Protein AF-A0A438GVI0-F1 (afdb_monomer_lite)

Organism: Vitis vinifera (NCBI:txid29760)

pLDDT: mean 72.31, std 22.44, range [24.84, 96.5]

Foldseek 3Di:
DLLCCVQPVPDFSVRSVVVVCVVDDADQDSLLSLVVLLCLLDVAWDKDKDKDADLVFDWKKKAFQPQAPPDVNVVVLVRLVVVVPPDDDDDDDDDDDPDPPPLSVVVSVVSVVRNGDIGTFDQDPVVNMTMDMDTHGADKHWMWMQTNNRTHEDPVAAKDQQDPVRDITGMDGHDDPDCPDPSVVSSCQRNPPDGHDDDPVSSVSSVVVSVVVVVVVVD

Radius of gyration: 20.21 Å; chains: 1; bounding box: 61×40×50 Å

InterPro domains:
  IPR013783 Immunoglobulin-like fold [G3DSA:2.60.40.10] (96-177)
  IPR014756 Immunoglobulin E-set [SSF81296] (116-178)
  IPR029021 Protein-tyrosine phosphatase-like [G3DSA:3.90.190.10] (1-63)
  IPR032640 AMP-activated protein kinase, glycogen-binding domain [PF16561] (106-178)
  IPR052832 Starch-Associated Glucan Phosphatase [PTHR46642] (101-216)

Structure (mmCIF, N/CA/C/O backbone):
data_AF-A0A438GVI0-F1
#
_entry.id   AF-A0A438GVI0-F1
#
loop_
_atom_site.group_PDB
_atom_site.id
_atom_site.type_symbol
_atom_site.label_atom_id
_atom_site.label_alt_id
_atom_site.label_comp_id
_atom_site.label_asym_id
_atom_site.label_entity_id
_atom_site.label_seq_id
_atom_site.pdbx_PDB_ins_code
_atom_site.Cartn_x
_atom_site.Cartn_y
_atom_site.Cartn_z
_atom_site.occupancy
_atom_site.B_iso_or_equiv
_atom_site.auth_seq_id
_atom_site.auth_comp_id
_atom_site.auth_asym_id
_atom_site.auth_atom_id
_atom_site.pdbx_PDB_model_num
ATOM 1 N N . MET A 1 1 ? -16.690 8.846 7.779 1.00 70.38 1 MET A N 1
ATOM 2 C CA . MET A 1 1 ? -17.616 8.923 8.938 1.00 70.38 1 MET A CA 1
ATOM 3 C C . MET A 1 1 ? -17.403 7.789 9.947 1.00 70.38 1 MET A C 1
ATOM 5 O O . MET A 1 1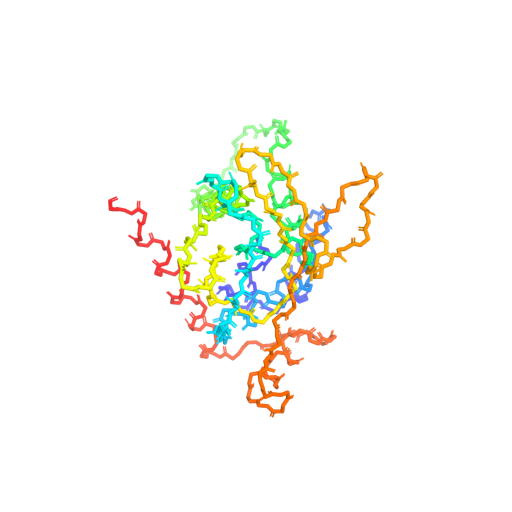 ? -17.106 8.106 11.087 1.00 70.38 1 MET A O 1
ATOM 9 N N . LEU A 1 2 ? -17.459 6.501 9.564 1.00 80.75 2 LEU A N 1
ATOM 10 C CA . LEU A 1 2 ? -17.269 5.373 10.504 1.00 80.75 2 LEU A CA 1
ATOM 11 C C . LEU A 1 2 ? -15.893 5.358 11.198 1.00 80.75 2 LEU A C 1
ATOM 13 O O . LEU A 1 2 ? -15.827 5.292 12.422 1.00 80.75 2 LEU A O 1
ATOM 17 N N . ALA A 1 3 ? -14.806 5.499 10.431 1.00 81.00 3 ALA A N 1
ATOM 18 C CA . ALA A 1 3 ? -13.450 5.551 10.982 1.00 81.00 3 ALA A CA 1
ATOM 19 C C . ALA A 1 3 ? -13.268 6.714 11.973 1.00 81.00 3 ALA A C 1
ATOM 21 O O . ALA A 1 3 ? -12.707 6.526 13.040 1.00 81.00 3 ALA A O 1
ATOM 22 N N . TYR A 1 4 ? -13.838 7.890 11.694 1.00 80.75 4 TYR A N 1
ATOM 23 C CA . TYR A 1 4 ? -13.801 9.035 12.612 1.00 80.75 4 TYR A CA 1
ATOM 24 C C . TYR A 1 4 ? -14.550 8.767 13.929 1.00 80.75 4 TYR A C 1
ATOM 26 O O . TYR A 1 4 ? -14.045 9.080 15.008 1.00 80.75 4 TYR A O 1
ATOM 34 N N . MET A 1 5 ? -15.732 8.143 13.863 1.00 84.44 5 MET A N 1
ATOM 35 C CA . MET A 1 5 ? -16.483 7.748 15.061 1.00 84.44 5 MET A CA 1
ATOM 36 C C . MET A 1 5 ? -15.670 6.775 15.922 1.00 84.44 5 MET A C 1
ATOM 38 O O . MET A 1 5 ? -15.587 6.932 17.144 1.00 84.44 5 MET A O 1
ATOM 42 N N . PHE A 1 6 ? -15.038 5.799 15.267 1.00 88.44 6 PHE A N 1
ATOM 43 C CA . PHE A 1 6 ? -14.218 4.793 15.922 1.00 88.44 6 PHE A CA 1
ATOM 44 C C . PHE A 1 6 ? -12.918 5.375 16.483 1.00 88.44 6 PHE A C 1
ATOM 46 O O . PHE A 1 6 ? -12.642 5.173 17.657 1.00 88.44 6 PHE A O 1
ATOM 53 N N . TRP A 1 7 ? -12.138 6.124 15.705 1.00 85.44 7 TRP A N 1
ATOM 54 C CA . TRP A 1 7 ? -10.817 6.634 16.089 1.00 85.44 7 TRP A CA 1
ATOM 55 C C . TRP A 1 7 ? -10.890 7.835 17.034 1.00 85.44 7 TRP A C 1
ATOM 57 O O . TRP A 1 7 ? -10.213 7.860 18.066 1.00 85.44 7 TRP A O 1
ATOM 67 N N . VAL A 1 8 ? -11.745 8.809 16.719 1.00 83.38 8 VAL A N 1
ATOM 68 C CA . VAL A 1 8 ? -11.741 10.130 17.363 1.00 83.38 8 VAL A CA 1
ATOM 69 C C . VAL A 1 8 ? -12.842 10.251 18.412 1.00 83.38 8 VAL A C 1
ATOM 71 O O . VAL A 1 8 ? -12.561 10.633 19.547 1.00 83.38 8 VAL A O 1
ATOM 74 N N . GLN A 1 9 ? -14.080 9.879 18.075 1.00 83.56 9 GLN A N 1
ATOM 75 C CA . GLN A 1 9 ? -15.235 10.092 18.961 1.00 83.56 9 GLN A CA 1
ATOM 76 C C . GLN A 1 9 ? -15.392 9.035 20.066 1.00 83.56 9 GLN A C 1
ATOM 78 O O . GLN A 1 9 ? -16.254 9.178 20.929 1.00 83.56 9 GLN A O 1
ATOM 83 N N . GLY A 1 10 ? -14.565 7.987 20.068 1.00 88.31 10 GLY A N 1
ATOM 84 C CA . GLY A 1 10 ? -14.529 7.010 21.159 1.00 88.31 10 GLY A CA 1
ATOM 85 C C . GLY A 1 10 ? -15.554 5.881 21.065 1.00 88.31 10 GLY A C 1
ATOM 86 O O . GLY A 1 10 ? -15.643 5.088 22.000 1.00 88.31 10 GLY A O 1
ATOM 87 N N . TYR A 1 11 ? -16.296 5.768 19.962 1.00 90.81 11 TYR A N 1
ATOM 88 C CA . TYR A 1 11 ? -17.212 4.645 19.758 1.00 90.81 11 TYR A CA 1
ATOM 89 C C . TYR A 1 11 ? -16.437 3.327 19.643 1.00 90.81 11 TYR A C 1
ATOM 91 O O . TYR A 1 11 ? -15.259 3.314 19.266 1.00 90.81 11 TYR A O 1
ATOM 99 N N . LYS A 1 12 ? -17.116 2.208 19.917 1.00 95.56 12 LYS A N 1
ATOM 100 C CA . LYS A 1 12 ? -16.691 0.901 19.401 1.00 95.56 12 LYS A CA 1
ATOM 101 C C . LYS A 1 12 ? -17.020 0.796 17.915 1.00 95.56 12 LYS A C 1
ATOM 103 O O . LYS A 1 12 ? -17.963 1.441 17.448 1.00 95.56 12 LYS A O 1
ATOM 108 N N . LEU A 1 13 ? -16.269 -0.017 17.174 1.00 92.25 13 LEU A N 1
ATOM 109 C CA . LEU A 1 13 ? -16.432 -0.100 15.725 1.00 92.25 13 LEU A CA 1
ATOM 110 C C . LEU A 1 13 ? -17.820 -0.645 15.355 1.00 92.25 13 LEU A C 1
ATOM 112 O O . LEU A 1 13 ? -18.515 -0.024 14.550 1.00 92.25 13 LEU A O 1
ATOM 116 N N . ASN A 1 14 ? -18.278 -1.721 16.002 1.00 94.44 14 ASN A N 1
ATOM 117 C CA . ASN A 1 14 ? -19.604 -2.293 15.736 1.00 94.44 14 ASN A CA 1
ATOM 118 C C . ASN A 1 14 ? -20.769 -1.385 16.167 1.00 94.44 14 ASN A C 1
ATOM 120 O O . ASN A 1 14 ? -21.807 -1.342 15.496 1.00 94.44 14 ASN A O 1
ATOM 124 N N . GLU A 1 15 ? -20.609 -0.626 17.255 1.00 94.75 15 GLU A N 1
ATOM 125 C CA . GLU A 1 15 ? -21.601 0.367 17.692 1.00 94.75 15 GLU A CA 1
ATOM 126 C C . GLU A 1 15 ? -21.716 1.504 16.664 1.00 94.75 15 GLU A C 1
ATOM 128 O O . GLU A 1 15 ? -22.819 1.860 16.240 1.00 94.75 15 GLU A O 1
ATOM 133 N N . ALA A 1 16 ? -20.579 2.026 16.194 1.00 89.06 16 ALA A N 1
ATOM 134 C CA 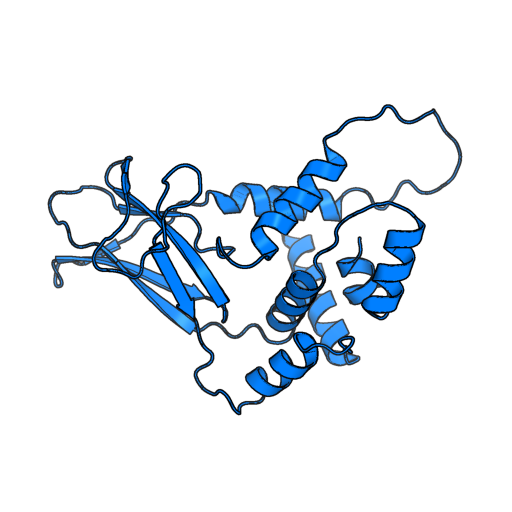. ALA A 1 16 ? -20.544 3.052 15.160 1.00 89.06 16 ALA A CA 1
ATOM 135 C C . ALA A 1 16 ? -21.089 2.543 13.815 1.00 89.06 16 ALA A C 1
ATOM 137 O O . ALA A 1 16 ? -21.813 3.267 13.130 1.00 89.06 16 ALA A O 1
ATOM 138 N N . HIS A 1 17 ? -20.794 1.291 13.458 1.00 88.69 17 HIS A N 1
ATOM 139 C CA . HIS A 1 17 ? -21.318 0.637 12.262 1.00 88.69 17 HIS A CA 1
ATOM 140 C C . HIS A 1 17 ? -22.845 0.529 12.309 1.00 88.69 17 HIS A C 1
ATOM 142 O O . HIS A 1 17 ? -23.528 0.966 11.383 1.00 88.69 17 HIS A O 1
ATOM 148 N N . SER A 1 18 ? -23.387 0.025 13.420 1.00 90.19 18 SER A N 1
ATOM 149 C CA . SER A 1 18 ? -24.833 -0.099 13.630 1.00 90.19 18 SER A CA 1
ATOM 150 C C . SER A 1 18 ? -25.527 1.262 13.547 1.00 90.19 18 SER A C 1
ATOM 152 O O . SER A 1 18 ? -26.561 1.405 12.889 1.00 90.19 18 SER A O 1
ATOM 154 N N . LEU A 1 19 ? -24.928 2.293 14.153 1.00 86.56 19 LEU A N 1
ATOM 155 C CA . LEU A 1 19 ? -25.439 3.657 14.080 1.00 86.56 19 LEU A CA 1
ATOM 156 C C . LEU A 1 19 ? -25.411 4.198 12.643 1.00 86.56 19 LEU A C 1
ATOM 158 O O . LEU A 1 19 ? -26.417 4.747 12.195 1.00 86.56 19 LEU A O 1
ATOM 162 N N . LEU A 1 20 ? -24.322 4.004 11.894 1.00 81.31 20 LEU A N 1
ATOM 163 C CA . LEU A 1 20 ? -24.234 4.410 10.488 1.00 81.31 20 LEU A CA 1
ATOM 164 C C . LEU A 1 20 ? -25.320 3.738 9.634 1.00 81.31 20 L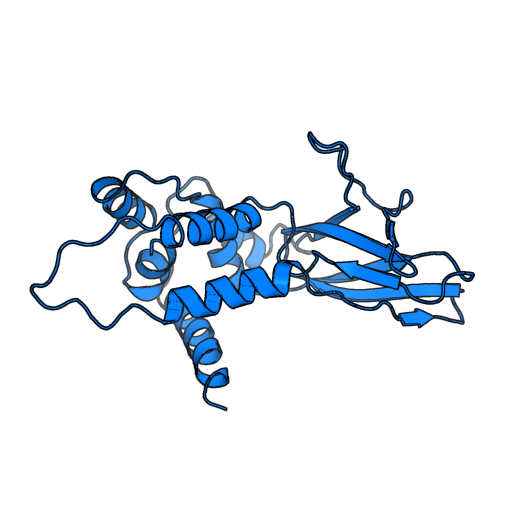EU A C 1
ATOM 166 O O . LEU A 1 20 ? -26.046 4.428 8.913 1.00 81.31 20 LEU A O 1
ATOM 170 N N . MET A 1 21 ? -25.474 2.418 9.765 1.00 82.62 21 MET A N 1
ATOM 171 C CA . MET A 1 21 ? -26.458 1.631 9.015 1.00 82.62 21 MET A CA 1
ATOM 172 C C . MET A 1 21 ? -27.906 1.995 9.365 1.00 82.62 21 MET A C 1
ATOM 174 O O . MET A 1 21 ? -28.786 1.902 8.513 1.00 82.62 21 MET A O 1
ATOM 178 N N . SER A 1 22 ? -28.159 2.494 10.582 1.00 86.44 22 SER A N 1
ATOM 179 C CA . SER A 1 22 ? -29.478 3.019 10.973 1.00 86.44 22 SER A CA 1
ATOM 180 C C . SER A 1 22 ? -29.851 4.337 10.280 1.00 86.44 22 SER A C 1
ATOM 182 O O . SER A 1 22 ? -31.024 4.708 10.250 1.00 86.44 22 SER A O 1
ATOM 184 N N . LYS A 1 23 ? -28.863 5.076 9.757 1.00 83.00 23 LYS A N 1
ATOM 185 C CA . LYS A 1 23 ? -29.059 6.396 9.137 1.00 83.00 23 LYS A CA 1
ATOM 186 C C . LYS A 1 23 ? -29.040 6.345 7.620 1.00 83.00 23 LYS A C 1
ATOM 188 O O . LYS A 1 23 ? -29.718 7.145 6.983 1.00 83.00 23 LYS A O 1
ATOM 193 N N . ARG A 1 24 ? -28.261 5.433 7.043 1.00 80.88 24 ARG A N 1
ATOM 194 C CA . ARG A 1 24 ? -28.142 5.268 5.595 1.00 80.88 24 ARG A CA 1
ATOM 195 C C . ARG A 1 24 ? -27.863 3.819 5.240 1.00 80.88 24 ARG A C 1
ATOM 197 O O . ARG A 1 24 ? -27.043 3.166 5.878 1.00 80.88 24 ARG A O 1
ATOM 204 N N . SER A 1 25 ? -28.491 3.356 4.165 1.00 76.12 25 SER A N 1
ATOM 205 C CA . SER A 1 25 ? -28.050 2.132 3.504 1.00 76.12 25 SER A CA 1
ATOM 206 C C . SER A 1 25 ? -26.672 2.393 2.893 1.00 76.12 25 SER A C 1
ATOM 208 O O . SER A 1 25 ? -26.491 3.349 2.137 1.00 76.12 25 SER A O 1
ATOM 210 N N . SER A 1 26 ? -25.675 1.612 3.300 1.00 73.62 26 SER A N 1
ATOM 211 C CA . SER A 1 26 ? -24.310 1.681 2.778 1.00 73.62 26 SER A CA 1
ATOM 212 C C . SER A 1 26 ? -23.588 0.352 2.995 1.00 73.62 26 SER A C 1
ATOM 214 O O . SER A 1 26 ? -24.115 -0.520 3.678 1.00 73.62 26 SER A O 1
ATOM 216 N N . PHE A 1 27 ? -22.391 0.202 2.429 1.00 69.06 27 PHE A N 1
ATOM 217 C CA . PHE A 1 27 ? -21.578 -1.013 2.542 1.00 69.06 27 PHE A CA 1
ATOM 218 C C . PHE A 1 27 ? -20.194 -0.697 3.132 1.00 69.06 27 PHE A C 1
ATOM 220 O O . PHE A 1 27 ? -19.187 -0.782 2.434 1.00 69.06 27 PHE A O 1
ATOM 227 N N . PRO A 1 28 ? -20.114 -0.257 4.400 1.00 73.06 28 PRO A N 1
ATOM 228 C CA . PRO A 1 28 ? -18.827 -0.000 5.040 1.00 73.06 28 PRO A CA 1
ATOM 229 C C . PRO A 1 28 ? -18.073 -1.325 5.234 1.00 73.06 28 PRO A C 1
ATOM 231 O O . PRO A 1 28 ? -18.544 -2.209 5.945 1.00 73.06 28 PRO A O 1
ATOM 234 N N . LYS A 1 29 ? -16.895 -1.484 4.630 1.00 71.44 29 LYS A N 1
ATOM 235 C CA . LYS A 1 29 ? -16.104 -2.723 4.758 1.00 71.44 29 LYS A CA 1
ATOM 236 C C . LYS A 1 29 ? -15.246 -2.730 6.042 1.00 71.44 29 LYS A C 1
ATOM 238 O O . LYS A 1 29 ? -14.188 -2.118 6.150 1.00 71.44 29 LYS A O 1
ATOM 243 N N . LEU A 1 30 ? -15.746 -3.317 7.117 1.00 78.88 30 LEU A N 1
ATOM 244 C CA . LEU A 1 30 ? -15.128 -3.165 8.444 1.00 78.88 30 LEU A CA 1
ATOM 245 C C . LEU A 1 30 ? -13.647 -3.580 8.483 1.00 78.88 30 LEU A C 1
ATOM 247 O O . LEU A 1 30 ? -12.856 -2.932 9.168 1.00 78.88 30 LEU A O 1
ATOM 251 N N . ASP A 1 31 ? -13.264 -4.562 7.673 1.00 75.56 31 ASP A N 1
ATOM 252 C CA . ASP A 1 31 ? -11.906 -5.105 7.631 1.00 75.56 31 ASP A CA 1
ATOM 253 C C . ASP A 1 31 ? -10.864 -4.094 7.148 1.00 75.56 31 ASP A C 1
ATOM 255 O O . ASP A 1 31 ? -9.770 -4.025 7.700 1.00 75.56 31 ASP A O 1
ATOM 259 N N . ALA A 1 32 ? -11.213 -3.199 6.222 1.00 70.38 32 ALA A N 1
ATOM 260 C CA . ALA A 1 32 ? -10.294 -2.138 5.815 1.00 70.38 32 ALA A CA 1
ATOM 261 C C . ALA A 1 32 ? -10.047 -1.120 6.939 1.00 70.38 32 ALA A C 1
ATOM 263 O O . ALA A 1 32 ? -8.928 -0.641 7.106 1.00 70.38 32 ALA A O 1
ATOM 264 N N . ILE A 1 33 ? -11.079 -0.793 7.729 1.00 78.12 33 ILE A N 1
ATOM 265 C CA . ILE A 1 33 ? -10.929 0.110 8.880 1.00 78.12 33 ILE A CA 1
ATOM 266 C C . ILE A 1 33 ? -10.068 -0.566 9.941 1.00 78.12 33 ILE A C 1
ATOM 268 O O . ILE A 1 33 ? -9.189 0.082 10.505 1.00 78.12 33 ILE A O 1
ATOM 272 N N . LYS A 1 34 ? -10.285 -1.860 10.196 1.00 81.56 34 LYS A N 1
ATOM 273 C CA . LYS A 1 34 ? -9.458 -2.659 11.105 1.00 81.56 34 LYS A CA 1
ATOM 274 C C . LYS A 1 34 ? -7.985 -2.661 10.678 1.00 81.56 34 LYS A C 1
ATOM 276 O O . LYS A 1 34 ? -7.129 -2.330 11.496 1.00 81.56 34 LYS A O 1
ATOM 281 N N . SER A 1 35 ? -7.700 -2.941 9.406 1.00 78.00 35 SER A N 1
ATOM 282 C CA . SER A 1 35 ? -6.336 -2.947 8.857 1.00 78.00 35 SER A CA 1
ATOM 283 C C . SER A 1 35 ? -5.677 -1.573 8.941 1.00 78.00 35 SER A C 1
ATOM 285 O O . SER A 1 35 ? -4.617 -1.447 9.544 1.00 78.00 35 SER A O 1
ATOM 287 N N . ALA A 1 36 ? -6.359 -0.518 8.480 1.00 78.88 36 ALA A N 1
ATOM 288 C CA . ALA A 1 36 ? -5.846 0.849 8.586 1.00 78.88 36 ALA A CA 1
ATOM 289 C C . ALA A 1 36 ? -5.593 1.259 10.048 1.00 78.88 36 ALA A C 1
ATOM 291 O O . ALA A 1 36 ? -4.634 1.963 10.351 1.00 78.88 36 ALA A O 1
ATOM 292 N N . THR A 1 37 ? -6.428 0.792 10.982 1.00 81.94 37 THR A N 1
ATOM 293 C CA . THR A 1 37 ? -6.212 1.022 12.415 1.00 81.94 37 THR A CA 1
ATOM 294 C C . THR A 1 37 ? -4.923 0.358 12.893 1.00 81.94 37 THR A C 1
ATOM 296 O O . THR A 1 37 ? -4.154 0.991 13.614 1.00 81.94 37 THR A O 1
ATOM 299 N N . ALA A 1 38 ? -4.673 -0.894 12.502 1.00 82.12 38 ALA A N 1
ATOM 300 C CA . ALA A 1 38 ? -3.446 -1.597 12.861 1.00 82.12 38 ALA A CA 1
ATOM 301 C C . ALA A 1 38 ? -2.202 -0.892 12.300 1.00 82.12 38 ALA A C 1
ATOM 303 O O . ALA A 1 38 ? -1.239 -0.702 13.040 1.00 82.12 38 ALA A O 1
ATOM 304 N N . ASP A 1 39 ? -2.269 -0.415 11.057 1.00 75.56 39 ASP A N 1
ATOM 305 C CA . ASP A 1 39 ? -1.170 0.301 10.402 1.00 75.56 39 ASP A CA 1
ATOM 306 C C . ASP A 1 39 ? -0.848 1.635 11.080 1.00 75.56 39 ASP A C 1
ATOM 308 O O . ASP A 1 39 ? 0.317 1.972 11.268 1.00 75.56 39 ASP A O 1
ATOM 312 N N . ILE A 1 40 ? -1.862 2.398 11.498 1.00 77.56 40 ILE A N 1
ATOM 313 C CA . ILE A 1 40 ? -1.649 3.671 12.206 1.00 77.56 40 ILE A CA 1
ATOM 314 C C . ILE A 1 40 ? -1.076 3.418 13.611 1.00 77.56 40 ILE A C 1
ATOM 316 O O . ILE A 1 40 ? -0.194 4.146 14.082 1.00 77.56 40 ILE A O 1
ATOM 320 N N . VAL A 1 41 ? -1.574 2.390 14.307 1.00 82.06 41 VAL A N 1
ATOM 321 C CA . VAL A 1 41 ? -1.147 2.077 15.678 1.00 82.06 41 VAL A CA 1
ATOM 322 C C . VAL A 1 41 ? 0.265 1.493 15.713 1.00 82.06 41 VAL A C 1
ATOM 324 O O . VAL A 1 41 ? 1.024 1.836 16.621 1.00 82.06 41 VAL A O 1
ATOM 327 N N . ASP A 1 42 ? 0.663 0.689 14.731 1.00 78.50 42 ASP A N 1
ATOM 328 C CA . ASP A 1 42 ? 2.011 0.123 14.622 1.00 78.50 42 ASP A CA 1
ATOM 329 C C . ASP A 1 42 ? 2.516 0.176 13.181 1.00 78.50 42 ASP A C 1
ATOM 331 O O . ASP A 1 42 ? 2.562 -0.824 12.466 1.00 78.50 42 ASP A O 1
ATOM 335 N N . LEU A 1 43 ? 2.898 1.386 12.760 1.00 70.50 43 LEU A N 1
ATOM 336 C CA . LEU A 1 43 ? 3.454 1.649 11.437 1.00 70.50 43 LEU A CA 1
ATOM 337 C C . LEU A 1 43 ? 4.874 1.081 11.321 1.00 70.50 43 LEU A C 1
ATOM 339 O O . LEU A 1 43 ? 5.865 1.814 11.344 1.00 70.50 43 LEU A O 1
ATOM 343 N N . LYS A 1 44 ? 4.975 -0.241 11.206 1.00 75.19 44 LYS A N 1
ATOM 344 C CA . LYS A 1 44 ? 6.204 -0.922 10.815 1.00 75.19 44 LYS A CA 1
ATOM 345 C C . LYS A 1 44 ? 6.236 -1.059 9.313 1.00 75.19 44 LYS A C 1
ATOM 347 O O . LYS A 1 44 ? 5.297 -1.571 8.711 1.00 75.19 44 LYS A O 1
ATOM 352 N N . LYS A 1 45 ? 7.341 -0.625 8.724 1.00 79.69 45 LYS A N 1
ATOM 353 C CA . LYS A 1 45 ? 7.603 -0.795 7.304 1.00 79.69 45 LYS A CA 1
ATOM 354 C C . LYS A 1 45 ? 8.747 -1.775 7.108 1.00 79.69 45 LYS A C 1
ATOM 356 O O . LYS A 1 45 ? 9.654 -1.845 7.933 1.00 79.69 45 LYS A O 1
ATOM 361 N N . GLN A 1 46 ? 8.681 -2.522 6.019 1.00 82.94 46 GLN A N 1
ATOM 362 C CA . GLN A 1 46 ? 9.721 -3.437 5.580 1.00 82.94 46 GLN A CA 1
ATOM 363 C C . GLN A 1 46 ? 10.272 -2.958 4.234 1.00 82.94 46 GLN A C 1
ATOM 365 O O . GLN A 1 46 ? 9.507 -2.437 3.411 1.00 82.94 46 GLN A O 1
ATOM 370 N N . PRO A 1 47 ? 11.581 -3.122 3.989 1.00 89.81 47 PRO A N 1
ATOM 371 C CA . PRO A 1 47 ? 12.167 -2.796 2.703 1.00 89.81 47 PRO A CA 1
ATOM 372 C C . PRO A 1 47 ? 11.672 -3.771 1.627 1.00 89.81 47 PRO A C 1
ATOM 374 O O . PRO A 1 47 ? 11.709 -4.989 1.792 1.00 89.81 47 PRO A O 1
ATOM 377 N N . VAL A 1 48 ? 11.242 -3.216 0.501 1.00 90.31 48 VAL A N 1
ATOM 378 C CA . VAL A 1 48 ? 10.844 -3.921 -0.715 1.00 90.31 48 VAL A CA 1
ATOM 379 C C . VAL A 1 48 ? 11.694 -3.401 -1.865 1.00 90.31 48 VAL A C 1
ATOM 381 O O . VAL A 1 48 ? 11.838 -2.191 -2.049 1.00 90.31 48 VAL A O 1
ATOM 384 N N . THR A 1 49 ? 12.239 -4.328 -2.650 1.00 93.50 49 THR A N 1
ATOM 385 C CA . THR A 1 49 ? 13.017 -4.024 -3.851 1.00 93.50 49 THR A CA 1
ATOM 386 C C . THR A 1 49 ? 12.290 -4.570 -5.071 1.00 93.50 49 THR A C 1
ATOM 388 O O . THR A 1 49 ? 12.140 -5.783 -5.203 1.00 93.50 49 THR A O 1
ATOM 391 N N . LEU A 1 50 ? 11.876 -3.680 -5.968 1.00 93.75 50 LEU A N 1
ATOM 392 C CA . LEU A 1 50 ? 11.242 -4.015 -7.245 1.00 93.75 50 LEU A CA 1
ATOM 393 C C . LEU A 1 50 ? 12.253 -3.826 -8.369 1.00 93.75 50 LEU A C 1
ATOM 395 O O . LEU A 1 50 ? 13.041 -2.871 -8.334 1.00 93.75 50 LEU A O 1
ATOM 399 N N . LYS A 1 51 ? 12.267 -4.741 -9.343 1.00 94.62 51 LYS A N 1
ATOM 400 C CA . LYS A 1 51 ? 13.309 -4.764 -10.373 1.00 94.62 51 LYS A CA 1
ATOM 401 C C . LYS A 1 51 ? 12.714 -4.863 -11.769 1.00 94.62 51 LYS A C 1
ATOM 403 O O . LYS A 1 51 ? 11.690 -5.500 -11.984 1.00 94.62 51 LYS A O 1
ATOM 408 N N . TRP A 1 52 ? 13.378 -4.247 -12.738 1.00 94.69 52 TRP A N 1
ATOM 409 C CA . TRP A 1 52 ? 13.070 -4.440 -14.151 1.00 94.69 52 TRP A CA 1
ATOM 410 C C . TRP A 1 52 ? 14.356 -4.676 -14.936 1.00 94.69 52 TRP A C 1
ATOM 412 O O . TRP A 1 52 ? 15.338 -3.948 -14.775 1.00 94.69 52 TRP A O 1
ATOM 422 N N . LYS A 1 53 ? 14.359 -5.721 -15.766 1.00 92.44 53 LYS A N 1
ATOM 423 C CA . LYS A 1 53 ? 15.521 -6.129 -16.555 1.00 92.44 53 LYS A CA 1
ATOM 424 C C . LYS A 1 53 ? 15.266 -5.881 -18.034 1.00 92.44 53 LYS A C 1
ATOM 426 O O . LYS A 1 53 ? 14.747 -6.744 -18.731 1.00 92.44 53 LYS A O 1
ATOM 431 N N . ASP A 1 54 ? 15.675 -4.708 -18.483 1.00 86.56 54 ASP A N 1
ATOM 432 C CA . ASP A 1 54 ? 15.788 -4.332 -19.887 1.00 86.56 54 ASP A CA 1
ATOM 433 C C . ASP A 1 54 ? 16.707 -3.110 -19.950 1.00 86.56 54 ASP A C 1
ATOM 435 O O . ASP A 1 54 ? 16.474 -2.124 -19.252 1.00 86.56 54 ASP A O 1
ATOM 439 N N . ASN A 1 55 ? 17.785 -3.196 -20.723 1.00 83.12 55 ASN A N 1
ATOM 440 C CA . ASN A 1 55 ? 18.745 -2.104 -20.886 1.00 83.12 55 ASN A CA 1
ATOM 441 C C . ASN A 1 55 ? 18.531 -1.319 -22.188 1.00 83.12 55 ASN A C 1
ATOM 443 O O . ASN A 1 55 ? 19.255 -0.360 -22.453 1.00 83.12 55 ASN A O 1
ATOM 447 N N . SER A 1 56 ? 17.543 -1.723 -22.993 1.00 90.31 56 SER A N 1
ATOM 448 C CA . SER A 1 56 ? 17.143 -1.016 -24.205 1.00 90.31 56 SER A CA 1
ATOM 449 C C . SER A 1 56 ? 16.123 0.090 -23.934 1.00 90.31 56 SER A C 1
ATOM 451 O O . SER A 1 56 ? 16.032 1.026 -24.729 1.00 90.31 56 SER A O 1
ATOM 453 N N . CYS A 1 57 ? 15.406 0.017 -22.808 1.00 92.38 57 CYS A N 1
ATOM 454 C CA . CYS A 1 57 ? 14.443 1.035 -22.413 1.00 92.38 57 CYS A CA 1
ATOM 455 C C . CYS A 1 57 ? 15.104 2.270 -21.786 1.00 92.38 57 CYS A C 1
ATOM 457 O O . CYS A 1 57 ? 16.202 2.220 -21.223 1.00 92.38 57 CYS A O 1
ATOM 459 N N . THR A 1 58 ? 14.422 3.407 -21.898 1.00 94.06 58 THR A N 1
ATOM 460 C CA . THR A 1 58 ? 14.924 4.710 -21.438 1.00 94.06 58 THR A CA 1
ATOM 461 C C . THR A 1 58 ? 14.321 5.140 -20.111 1.00 94.06 58 THR A C 1
ATOM 463 O O . THR A 1 58 ? 14.980 5.843 -19.340 1.00 94.06 58 THR A O 1
ATOM 466 N N . THR A 1 59 ? 13.090 4.714 -19.829 1.00 95.50 59 THR A N 1
ATOM 467 C CA . THR A 1 59 ? 12.406 4.968 -18.565 1.00 95.50 59 THR A CA 1
ATOM 468 C C . THR A 1 59 ? 11.693 3.722 -18.072 1.00 95.50 59 THR A C 1
ATOM 470 O O . THR A 1 59 ? 11.099 2.961 -18.838 1.00 95.50 59 THR A O 1
ATOM 473 N N . VAL A 1 60 ? 11.722 3.539 -16.755 1.00 96.06 60 VAL A N 1
ATOM 474 C CA . VAL A 1 60 ? 10.886 2.561 -16.069 1.00 96.06 60 VAL A CA 1
ATOM 475 C C . VAL A 1 60 ? 10.273 3.234 -14.855 1.00 96.06 60 VAL A C 1
ATOM 477 O O . VAL A 1 60 ? 10.984 3.794 -14.022 1.00 96.06 60 VAL A O 1
ATOM 480 N N . GLU A 1 61 ? 8.954 3.178 -14.753 1.00 94.75 61 GLU A N 1
ATOM 481 C CA . GLU A 1 61 ? 8.187 3.676 -13.616 1.00 94.75 61 GLU A CA 1
ATOM 482 C C . GLU A 1 61 ? 7.293 2.560 -13.069 1.00 94.75 61 GLU A C 1
ATOM 484 O O . GLU A 1 61 ? 6.969 1.601 -13.771 1.00 94.75 61 GLU A O 1
ATOM 489 N N . ILE A 1 62 ? 6.866 2.694 -11.817 1.00 91.12 62 ILE A N 1
ATOM 490 C CA . ILE A 1 62 ? 5.843 1.846 -11.202 1.00 91.12 62 ILE A CA 1
ATOM 491 C C . ILE A 1 62 ? 4.705 2.726 -10.701 1.00 91.12 62 ILE A C 1
ATOM 493 O O . ILE A 1 62 ? 4.944 3.811 -10.175 1.00 91.12 62 ILE A O 1
ATOM 497 N N . SER A 1 63 ? 3.473 2.236 -10.823 1.00 87.12 63 SER A N 1
ATOM 498 C CA . SER A 1 63 ? 2.303 2.838 -10.185 1.00 87.12 63 SER A CA 1
ATOM 499 C C . SER A 1 63 ? 1.525 1.808 -9.367 1.00 87.12 63 SER A C 1
ATOM 501 O O . SER A 1 63 ? 1.541 0.614 -9.681 1.00 87.12 63 SER A O 1
ATOM 503 N N . GLY A 1 64 ? 0.855 2.276 -8.310 1.00 78.38 64 GLY A N 1
ATOM 504 C CA . GLY A 1 64 ? -0.039 1.472 -7.472 1.00 78.38 64 GLY A CA 1
ATOM 505 C C . GLY A 1 64 ? 0.518 0.971 -6.138 1.00 78.38 64 GLY A C 1
ATOM 506 O O . GLY A 1 64 ? -0.218 0.387 -5.341 1.00 78.38 64 GLY A O 1
ATOM 507 N N . LEU A 1 65 ? 1.790 1.236 -5.850 1.00 75.50 65 LEU A N 1
ATOM 508 C CA . LEU A 1 65 ? 2.444 0.713 -4.651 1.00 75.50 65 LEU A CA 1
ATOM 509 C C . LEU A 1 65 ? 2.005 1.419 -3.353 1.00 75.50 65 LEU A C 1
ATOM 511 O O . LEU A 1 65 ? 2.087 0.823 -2.285 1.00 75.50 65 LEU A O 1
ATOM 515 N N . ASP A 1 66 ? 1.500 2.652 -3.430 1.00 60.53 66 ASP A N 1
ATOM 516 C CA . ASP A 1 66 ? 1.300 3.504 -2.248 1.00 60.53 66 ASP A CA 1
ATOM 517 C C . ASP A 1 66 ? 0.053 3.158 -1.417 1.00 60.53 66 ASP A C 1
ATOM 519 O O . ASP A 1 66 ? -0.038 3.554 -0.256 1.00 60.53 66 ASP A O 1
ATOM 523 N N . ILE A 1 67 ? -0.904 2.398 -1.972 1.00 52.50 67 ILE A N 1
ATOM 524 C CA . ILE A 1 67 ? -2.152 2.017 -1.268 1.00 52.50 67 ILE A CA 1
ATOM 525 C C . ILE A 1 67 ? -2.495 0.523 -1.408 1.00 52.50 67 ILE A C 1
ATOM 527 O O . ILE A 1 67 ? -3.393 0.020 -0.743 1.00 52.50 67 ILE A O 1
ATOM 531 N N . GLY A 1 68 ? -1.732 -0.233 -2.195 1.00 44.75 68 GLY A N 1
ATOM 532 C CA . GLY A 1 68 ? -1.969 -1.654 -2.394 1.00 44.75 68 GLY A CA 1
ATOM 533 C C . GLY A 1 68 ? -3.292 -1.914 -3.106 1.00 44.75 68 GLY A C 1
ATOM 534 O O . GLY A 1 68 ? -4.360 -1.994 -2.509 1.00 44.75 68 GLY A O 1
ATOM 535 N N . TRP A 1 69 ? -3.205 -2.123 -4.415 1.00 39.88 69 TRP A N 1
ATOM 536 C CA . TRP A 1 69 ? -4.345 -2.413 -5.294 1.00 39.88 69 TRP A CA 1
ATOM 537 C C . TRP A 1 69 ? -5.209 -3.625 -4.889 1.00 39.88 69 TRP A C 1
ATOM 539 O O . TRP A 1 69 ? -6.264 -3.834 -5.479 1.00 39.88 69 TRP A O 1
ATOM 549 N N . ALA A 1 70 ? -4.803 -4.422 -3.892 1.00 36.03 70 ALA A N 1
ATOM 550 C CA . ALA A 1 70 ? -5.575 -5.574 -3.435 1.00 36.03 70 ALA A CA 1
ATOM 551 C C . ALA A 1 70 ? -5.559 -5.805 -1.929 1.00 36.03 70 ALA A C 1
ATOM 553 O O . ALA A 1 70 ? -5.512 -6.945 -1.466 1.00 36.03 70 ALA A O 1
ATOM 554 N N . SER A 1 71 ? -5.736 -4.739 -1.161 1.00 39.19 71 SER A N 1
ATOM 555 C CA . SER A 1 71 ? -6.646 -4.895 -0.031 1.00 39.19 71 SER A CA 1
ATOM 556 C C . SER A 1 71 ? -7.979 -4.245 -0.386 1.00 39.19 71 SER A C 1
ATOM 558 O O . SER A 1 71 ? -8.054 -3.325 -1.197 1.00 39.19 71 SER A O 1
ATOM 560 N N . GLU A 1 72 ? -9.065 -4.733 0.203 1.00 38.47 72 GLU A N 1
ATOM 561 C CA . GLU A 1 72 ? -10.422 -4.188 0.053 1.00 38.47 72 GLU A CA 1
ATOM 562 C C . GLU A 1 72 ? -10.523 -2.673 0.393 1.00 38.47 72 GLU A C 1
ATOM 564 O O . GLU A 1 72 ? -11.581 -2.068 0.225 1.00 38.47 72 GLU A O 1
ATOM 569 N N . THR A 1 73 ? -9.421 -2.061 0.844 1.00 36.34 73 THR A N 1
ATOM 570 C CA . THR A 1 73 ? -9.124 -0.638 1.089 1.00 36.34 73 THR A CA 1
ATOM 571 C C . THR A 1 73 ? -9.088 0.247 -0.175 1.00 36.34 73 THR A C 1
ATOM 573 O O . THR A 1 73 ? -9.481 1.410 -0.092 1.00 36.34 73 THR A O 1
ATOM 576 N N . ALA A 1 74 ? -8.676 -0.247 -1.350 1.00 37.34 74 ALA A N 1
ATOM 577 C CA . ALA A 1 74 ? -8.623 0.578 -2.571 1.00 37.34 74 ALA A CA 1
ATOM 578 C C . ALA A 1 74 ? -10.029 0.852 -3.142 1.00 37.34 74 ALA A C 1
ATOM 580 O O . ALA A 1 74 ? -10.367 1.977 -3.515 1.00 37.34 74 ALA A O 1
ATOM 581 N N . ASP A 1 75 ? -10.904 -0.151 -3.084 1.00 36.41 75 ASP A N 1
ATOM 582 C CA . ASP A 1 75 ? -12.339 0.020 -3.325 1.00 36.41 75 ASP A CA 1
ATOM 583 C C . ASP A 1 75 ? -13.004 0.934 -2.280 1.00 36.41 75 ASP A C 1
ATOM 585 O O . ASP A 1 75 ? -14.041 1.531 -2.538 1.00 36.41 75 ASP A O 1
ATOM 589 N N . TYR A 1 76 ? -12.422 1.053 -1.086 1.00 38.16 76 TYR A N 1
ATOM 590 C CA . TYR A 1 76 ? -12.948 1.862 0.014 1.00 38.16 76 TYR A CA 1
ATOM 591 C C . TYR A 1 76 ? -12.893 3.352 -0.255 1.00 38.16 76 TYR A C 1
ATOM 593 O O . TYR A 1 76 ? -13.799 4.093 0.123 1.00 38.16 76 TYR A O 1
ATOM 601 N N . LEU A 1 77 ? -11.815 3.789 -0.900 1.00 38.00 77 LEU A N 1
ATOM 602 C CA . LEU A 1 77 ? -11.698 5.160 -1.352 1.00 38.00 77 LEU A CA 1
ATOM 603 C C . LEU A 1 77 ? -12.689 5.396 -2.489 1.00 38.00 77 LEU A C 1
ATOM 605 O O . LEU A 1 77 ? -13.428 6.367 -2.420 1.00 38.00 77 LEU A O 1
ATOM 609 N N . ASN A 1 78 ? -12.838 4.461 -3.432 1.00 32.94 78 ASN A N 1
ATOM 610 C CA . ASN A 1 78 ? -13.859 4.566 -4.480 1.00 32.94 78 ASN A CA 1
ATOM 611 C C . ASN A 1 78 ? -15.300 4.610 -3.925 1.00 32.94 78 ASN A C 1
ATOM 613 O O . ASN A 1 78 ? -16.086 5.453 -4.352 1.00 32.94 78 ASN A O 1
ATOM 617 N N . ASP A 1 79 ? -15.652 3.798 -2.925 1.00 32.72 79 ASP A N 1
ATOM 618 C CA . ASP A 1 79 ? -16.992 3.790 -2.317 1.00 32.72 79 ASP A CA 1
ATOM 619 C C . ASP A 1 79 ? -17.251 5.013 -1.412 1.00 32.72 79 ASP A C 1
ATOM 621 O O . ASP A 1 79 ? -18.383 5.498 -1.316 1.00 32.72 79 ASP A O 1
ATOM 625 N N . ILE A 1 80 ? -16.219 5.564 -0.761 1.00 33.72 80 ILE A N 1
ATOM 626 C CA . ILE A 1 80 ? -16.315 6.843 -0.035 1.00 33.72 80 ILE A CA 1
ATOM 627 C C . ILE A 1 80 ? -16.455 8.021 -1.019 1.00 33.72 80 ILE A C 1
ATOM 629 O O . ILE A 1 80 ? -17.232 8.940 -0.746 1.00 33.72 80 ILE A O 1
ATOM 633 N N . VAL A 1 81 ? -15.770 7.969 -2.167 1.00 32.47 81 VAL A N 1
ATOM 634 C CA . VAL A 1 81 ? -15.793 8.977 -3.246 1.00 32.47 81 VAL A CA 1
ATOM 635 C C . VAL A 1 81 ? -17.139 9.001 -3.981 1.00 32.47 81 VAL A C 1
ATOM 637 O O . VAL A 1 81 ? -17.715 10.071 -4.182 1.00 32.47 81 VAL A O 1
ATOM 640 N N . ILE A 1 82 ? -17.697 7.841 -4.348 1.00 27.98 82 ILE A N 1
ATOM 641 C CA . ILE A 1 82 ? -18.920 7.752 -5.169 1.00 27.98 82 ILE A CA 1
ATOM 642 C C . ILE A 1 82 ? -20.162 8.245 -4.412 1.00 27.98 82 ILE A C 1
ATOM 644 O O . ILE A 1 82 ? -21.036 8.883 -5.003 1.00 27.98 82 ILE A O 1
ATOM 648 N N . VAL A 1 83 ? -20.239 8.029 -3.095 1.00 29.84 83 VAL A N 1
ATOM 649 C CA . VAL A 1 83 ? -21.412 8.445 -2.305 1.00 29.84 83 VAL A CA 1
ATOM 650 C C . VAL A 1 83 ? -21.516 9.973 -2.155 1.00 29.84 83 VAL A C 1
ATOM 652 O O . VAL A 1 83 ? -22.603 10.472 -1.875 1.00 29.84 83 VAL A O 1
ATOM 655 N N . HIS A 1 84 ? -20.436 10.731 -2.376 1.00 34.53 84 HIS A N 1
ATOM 656 C CA . HIS A 1 84 ? -20.460 12.200 -2.304 1.00 34.53 84 HIS A CA 1
ATOM 657 C C . HIS A 1 84 ? -20.648 12.899 -3.662 1.00 34.53 84 HIS A C 1
ATOM 659 O O . HIS A 1 84 ? -21.002 14.075 -3.687 1.00 34.53 84 HIS A O 1
ATOM 665 N N . LEU A 1 85 ? -20.461 12.196 -4.788 1.00 29.86 85 LEU A N 1
ATOM 666 C CA . LEU A 1 85 ? -20.521 12.787 -6.136 1.00 29.86 85 LEU A CA 1
ATOM 667 C C . LEU A 1 85 ? -21.847 12.539 -6.885 1.00 29.86 85 LEU A C 1
ATOM 669 O O . LEU A 1 85 ? -22.123 13.212 -7.878 1.00 29.86 85 LEU A O 1
ATOM 673 N N . ALA A 1 86 ? -22.715 11.637 -6.412 1.00 24.84 86 ALA A N 1
ATOM 674 C CA . ALA A 1 86 ? -24.051 11.441 -6.986 1.00 24.84 86 ALA A CA 1
ATOM 675 C C . ALA A 1 86 ? -25.050 12.491 -6.450 1.00 24.84 86 ALA A C 1
ATOM 677 O O . ALA A 1 86 ? -25.833 12.235 -5.535 1.00 24.84 86 ALA A O 1
ATOM 678 N N . GLY A 1 87 ? -24.986 13.700 -7.017 1.00 30.72 87 GLY A N 1
ATOM 679 C CA . GLY A 1 87 ? -25.738 14.891 -6.615 1.00 30.72 87 GLY A CA 1
ATOM 680 C C . GLY A 1 87 ? -27.267 14.759 -6.624 1.00 30.72 87 GLY A C 1
ATOM 681 O O . GLY A 1 87 ? -27.930 15.102 -7.603 1.00 30.72 87 GLY A O 1
ATOM 682 N N . TYR A 1 88 ? -27.843 14.381 -5.482 1.00 27.52 88 TYR A N 1
ATOM 683 C CA . TYR A 1 88 ? -29.238 14.693 -5.172 1.00 27.52 88 TYR A CA 1
ATOM 684 C C . TYR A 1 88 ? -29.349 16.140 -4.660 1.00 27.52 88 TYR A C 1
ATOM 686 O O . TYR A 1 88 ? -28.620 16.517 -3.741 1.00 27.52 88 TYR A O 1
ATOM 694 N N . PRO A 1 89 ? -30.254 16.970 -5.211 1.00 27.52 89 PRO A N 1
ATOM 695 C CA . PRO A 1 89 ? -30.434 18.339 -4.748 1.00 27.52 89 PRO A CA 1
ATOM 696 C C . PRO A 1 89 ? -31.009 18.351 -3.323 1.00 27.52 89 PRO A C 1
ATOM 698 O O . PRO A 1 89 ? -32.105 17.847 -3.074 1.00 27.52 89 PRO A O 1
ATOM 701 N N . LEU A 1 90 ? -30.269 18.947 -2.385 1.00 31.81 90 LEU A N 1
ATOM 702 C CA . LEU A 1 90 ? -30.725 19.193 -1.015 1.00 31.81 90 LEU A CA 1
ATOM 703 C C . LEU A 1 90 ? -31.898 20.199 -1.005 1.00 31.81 90 LEU A C 1
ATOM 705 O O . LEU A 1 90 ? -31.808 21.247 -1.657 1.00 31.81 90 LEU A O 1
ATOM 709 N N . PRO A 1 91 ? -32.980 19.967 -0.232 1.00 27.69 91 PRO A N 1
ATOM 710 C CA . PRO A 1 91 ? -33.941 21.016 0.078 1.00 27.69 91 PRO A CA 1
ATOM 711 C C . PRO A 1 91 ? -33.299 22.080 0.979 1.00 27.69 91 PRO A C 1
ATOM 713 O O . PRO A 1 91 ? -32.515 21.785 1.881 1.00 27.69 91 PRO A O 1
ATOM 716 N N . ARG A 1 92 ? -33.663 23.341 0.732 1.00 31.58 92 ARG A N 1
ATOM 717 C CA . ARG A 1 92 ? -33.152 24.530 1.427 1.00 31.58 92 ARG A CA 1
ATOM 718 C C . ARG A 1 92 ? -33.423 24.517 2.941 1.00 31.58 92 ARG A C 1
ATOM 720 O O . ARG A 1 92 ? -34.566 24.381 3.358 1.00 31.58 92 ARG A O 1
ATOM 727 N N . LYS A 1 93 ? -32.357 24.846 3.686 1.00 38.59 93 LYS A N 1
ATOM 728 C CA . LYS A 1 93 ? -32.263 25.536 4.992 1.00 38.59 93 LYS A CA 1
ATOM 729 C C . LYS A 1 93 ? -33.235 25.118 6.107 1.00 38.59 93 LYS A C 1
ATOM 731 O O . LYS A 1 93 ? -34.363 25.590 6.138 1.00 38.59 93 LYS A O 1
ATOM 736 N N . SER A 1 94 ? -32.685 24.505 7.160 1.00 30.30 94 SER A N 1
ATOM 737 C CA . SER A 1 94 ? -32.680 25.114 8.504 1.00 30.30 94 SER A CA 1
ATOM 738 C C . SER A 1 94 ? -31.849 24.303 9.507 1.00 30.30 94 SER A C 1
ATOM 740 O O . SER A 1 94 ? -32.092 23.116 9.690 1.00 30.30 94 SER A O 1
ATOM 742 N N . ASN A 1 95 ? -30.990 25.026 10.230 1.00 29.02 95 ASN A N 1
ATOM 743 C CA . ASN A 1 95 ? -30.421 24.737 11.552 1.00 29.02 95 ASN A CA 1
ATOM 744 C C . ASN A 1 95 ? -29.182 23.826 11.663 1.00 29.02 95 ASN A C 1
ATOM 746 O O . ASN A 1 95 ? -29.267 22.607 11.703 1.00 29.02 95 ASN A O 1
ATOM 750 N N . LYS A 1 96 ? -28.051 24.518 11.890 1.00 31.22 96 LYS A N 1
ATOM 751 C CA . LYS A 1 96 ? -26.883 24.144 12.709 1.00 31.22 96 LYS A CA 1
ATOM 752 C C . LYS A 1 96 ? -26.318 22.738 12.486 1.00 31.22 96 LYS A C 1
ATOM 754 O O . LYS A 1 96 ? -26.463 21.891 13.357 1.00 31.22 96 LYS A O 1
ATOM 759 N N . LEU A 1 97 ? -25.596 22.546 11.383 1.00 28.58 97 LEU A N 1
ATOM 760 C CA . LEU A 1 97 ? -24.585 21.485 11.217 1.00 28.58 97 LEU A CA 1
ATOM 761 C C . LEU A 1 97 ? -23.511 21.866 10.168 1.00 28.58 97 LEU A C 1
ATOM 763 O O . LEU A 1 97 ? -22.834 21.005 9.624 1.00 28.58 97 LEU A O 1
ATOM 767 N N . GLU A 1 98 ? -23.327 23.160 9.892 1.00 32.66 98 GLU A N 1
ATOM 768 C CA . GLU A 1 98 ? -22.306 23.661 8.960 1.00 32.66 98 GLU A CA 1
ATOM 769 C C . GLU A 1 98 ? -21.020 23.977 9.736 1.00 32.66 98 GLU A C 1
ATOM 771 O O . GLU A 1 98 ? -20.816 25.112 10.158 1.00 32.66 98 GLU A O 1
ATOM 776 N N . GLN A 1 99 ? -20.195 22.959 10.005 1.00 29.53 99 GLN A N 1
ATOM 777 C CA . GLN A 1 99 ? -18.772 23.171 10.332 1.00 29.53 99 GLN A CA 1
ATOM 778 C C . GLN A 1 99 ? -17.862 21.931 10.199 1.00 29.53 99 GLN A C 1
ATOM 780 O O . GLN A 1 99 ? -16.703 21.999 10.588 1.00 29.53 99 GLN A O 1
ATOM 785 N N . TYR A 1 100 ? -18.331 20.810 9.637 1.00 34.97 100 TYR A N 1
ATOM 786 C CA . TYR A 1 100 ? -17.541 19.567 9.534 1.00 34.97 100 TYR A CA 1
ATOM 787 C C . TYR A 1 100 ? -17.432 19.015 8.101 1.00 34.97 100 TYR A C 1
ATOM 789 O O . TYR A 1 100 ? -17.411 17.800 7.919 1.00 34.97 100 TYR A O 1
ATOM 797 N N . GLU A 1 101 ? -17.376 19.876 7.080 1.00 35.59 101 GLU A N 1
ATOM 798 C CA . GLU A 1 101 ? -17.376 19.421 5.677 1.00 35.59 101 GLU A CA 1
ATOM 799 C C . GLU A 1 101 ? -16.004 19.289 4.993 1.00 35.59 101 GLU A C 1
ATOM 801 O O . GLU A 1 101 ? -15.960 18.654 3.947 1.00 35.59 101 GLU A O 1
ATOM 806 N N . ASP A 1 102 ? -14.874 19.734 5.561 1.00 38.66 102 ASP A N 1
ATOM 807 C CA . ASP A 1 102 ? -13.642 19.825 4.740 1.00 38.66 102 ASP A CA 1
ATOM 808 C C . ASP A 1 102 ? -12.576 18.724 4.934 1.00 38.66 102 ASP A C 1
ATOM 810 O O . ASP A 1 102 ? -11.945 18.294 3.972 1.00 38.66 102 ASP A O 1
ATOM 814 N N . MET A 1 103 ? -12.396 18.151 6.132 1.00 30.16 103 MET A N 1
ATOM 815 C CA . MET A 1 103 ? -11.279 17.200 6.347 1.00 30.16 103 MET A CA 1
ATOM 816 C C . MET A 1 103 ? -11.427 15.862 5.606 1.00 30.16 103 MET A C 1
ATOM 818 O O . MET A 1 103 ? -10.437 15.243 5.220 1.00 30.16 103 MET A O 1
ATOM 822 N N . SER A 1 104 ? -12.659 15.382 5.406 1.00 41.53 104 SER A N 1
ATOM 823 C CA . SER A 1 104 ? -12.891 14.126 4.683 1.00 41.53 104 SER A CA 1
ATOM 824 C C . SER A 1 104 ? -12.740 14.263 3.173 1.00 41.53 104 SER A C 1
ATOM 826 O O . SER A 1 104 ? -12.509 13.254 2.521 1.00 41.53 104 SER A O 1
ATOM 828 N N . ILE A 1 105 ? -12.877 15.468 2.612 1.00 37.38 105 ILE A N 1
ATOM 829 C CA . ILE A 1 105 ? -12.741 15.693 1.168 1.00 37.38 105 ILE A CA 1
ATOM 830 C C . ILE A 1 105 ? -11.258 15.762 0.797 1.00 37.38 105 ILE A C 1
ATOM 832 O O . ILE A 1 105 ? -10.854 15.069 -0.132 1.00 37.38 105 ILE A O 1
ATOM 836 N N . VAL A 1 106 ? -10.442 16.490 1.569 1.00 33.62 106 VAL A N 1
ATOM 837 C CA . VAL A 1 106 ? -8.995 16.659 1.321 1.00 33.62 106 VAL A CA 1
ATOM 838 C C . VAL A 1 106 ? -8.227 15.333 1.388 1.00 33.62 106 VAL A C 1
ATOM 840 O O . VAL A 1 106 ? -7.438 15.020 0.499 1.00 33.62 106 VAL A O 1
ATOM 843 N N . GLN A 1 107 ? -8.486 14.492 2.394 1.00 38.25 107 GLN A N 1
ATOM 844 C CA . GLN A 1 107 ? -7.812 13.188 2.504 1.00 38.25 107 GLN A CA 1
ATOM 845 C C . GLN A 1 107 ? -8.235 12.214 1.395 1.00 38.25 107 GLN A C 1
ATOM 847 O O . GLN A 1 107 ? -7.434 11.405 0.928 1.00 38.25 107 GLN A O 1
ATOM 852 N N . VAL A 1 108 ? -9.488 12.306 0.946 1.00 40.34 108 VAL A N 1
ATOM 853 C CA . VAL A 1 108 ? -10.047 11.453 -0.108 1.00 40.34 108 VAL A CA 1
ATOM 854 C C . VAL A 1 108 ? -9.542 11.862 -1.492 1.00 40.34 108 VAL A C 1
ATOM 856 O O . VAL A 1 108 ? -9.179 10.992 -2.281 1.00 40.34 108 VAL A O 1
ATOM 859 N N . THR A 1 109 ? -9.451 13.161 -1.791 1.00 32.09 109 THR A N 1
ATOM 860 C CA . THR A 1 109 ? -8.834 13.643 -3.035 1.00 32.09 109 THR A CA 1
ATOM 861 C C . THR A 1 109 ? -7.340 13.348 -3.066 1.00 32.09 109 THR A C 1
ATOM 863 O O . THR A 1 109 ? -6.847 12.915 -4.101 1.00 32.09 109 THR A O 1
ATOM 866 N N . ARG A 1 110 ? -6.626 13.477 -1.941 1.00 35.94 110 ARG A N 1
ATOM 867 C CA . ARG A 1 110 ? -5.202 13.114 -1.833 1.00 35.94 110 ARG A CA 1
ATOM 868 C C . ARG A 1 110 ? -4.966 11.624 -2.086 1.00 35.94 110 ARG A C 1
ATOM 870 O O . ARG A 1 110 ? -4.057 11.281 -2.833 1.00 35.94 110 ARG A O 1
ATOM 877 N N . ALA A 1 111 ? -5.826 10.756 -1.554 1.00 40.56 111 ALA A N 1
ATOM 878 C CA . ALA A 1 111 ? -5.751 9.321 -1.803 1.00 40.56 111 ALA A CA 1
ATOM 879 C C . ALA A 1 111 ? -6.139 8.936 -3.248 1.00 40.56 111 ALA A C 1
ATOM 881 O O . ALA A 1 111 ? -5.554 8.026 -3.819 1.00 40.56 111 ALA A O 1
ATOM 882 N N . TRP A 1 112 ? -7.079 9.651 -3.877 1.00 35.25 112 TRP A N 1
ATOM 883 C CA . TRP A 1 112 ? -7.426 9.456 -5.293 1.00 35.25 112 TRP A CA 1
ATOM 884 C C . TRP A 1 112 ? -6.332 9.965 -6.250 1.00 35.25 112 TRP A C 1
ATOM 886 O O . TRP A 1 112 ? -6.086 9.361 -7.292 1.00 35.25 112 TRP A O 1
ATOM 896 N N . ILE A 1 113 ? -5.636 11.047 -5.884 1.00 41.50 113 ILE A N 1
ATOM 897 C CA . ILE A 1 113 ? -4.488 11.588 -6.630 1.00 41.50 113 ILE A CA 1
ATOM 898 C C . ILE A 1 113 ? -3.263 10.669 -6.489 1.00 41.50 113 ILE A C 1
ATOM 900 O O . ILE A 1 113 ? -2.566 10.444 -7.477 1.00 41.50 113 ILE A O 1
ATOM 904 N N . SER A 1 114 ? -3.027 10.078 -5.311 1.00 48.16 114 SER A N 1
ATOM 905 C CA . SER A 1 114 ? -1.907 9.149 -5.097 1.00 48.16 114 SER A CA 1
ATOM 906 C C . SER A 1 114 ? -2.117 7.763 -5.722 1.00 48.16 114 SER A C 1
ATOM 908 O O . SER A 1 114 ? -1.140 7.070 -5.990 1.00 48.16 114 SER A O 1
ATOM 910 N N . MET A 1 115 ? -3.357 7.363 -6.052 1.00 50.28 115 MET A N 1
ATOM 911 C CA . MET A 1 115 ? -3.649 6.107 -6.779 1.00 50.28 115 MET A CA 1
ATOM 912 C C . MET A 1 115 ? -2.950 6.002 -8.146 1.00 50.28 115 MET A C 1
ATOM 914 O O . MET A 1 115 ? -2.839 4.901 -8.688 1.00 50.28 115 MET A O 1
ATOM 918 N N . TRP A 1 116 ? -2.472 7.125 -8.685 1.00 53.47 116 TRP A N 1
ATOM 919 C CA . TRP A 1 116 ? -1.785 7.223 -9.974 1.00 53.47 116 TRP A CA 1
ATOM 920 C C . TRP A 1 116 ? -0.375 7.792 -9.856 1.00 53.47 116 TRP A C 1
ATOM 922 O O . TRP A 1 116 ? 0.212 8.178 -10.872 1.00 53.47 116 TRP A O 1
ATOM 932 N N . GLU A 1 117 ? 0.175 7.864 -8.642 1.00 74.75 117 GLU A N 1
ATOM 933 C CA . GLU A 1 117 ? 1.552 8.300 -8.475 1.00 74.75 117 GLU A CA 1
ATOM 934 C C . GLU A 1 117 ? 2.472 7.338 -9.236 1.00 74.75 117 GLU A C 1
ATOM 936 O O . GLU A 1 117 ? 2.335 6.108 -9.178 1.00 74.75 117 GLU A O 1
ATOM 941 N N . ARG A 1 118 ? 3.351 7.923 -10.053 1.00 86.38 118 ARG A N 1
ATOM 942 C CA . ARG A 1 118 ? 4.345 7.199 -10.837 1.00 86.38 118 ARG A CA 1
ATOM 943 C C . ARG A 1 118 ? 5.684 7.384 -10.166 1.00 86.38 118 ARG A C 1
ATOM 945 O O . ARG A 1 118 ? 6.170 8.502 -10.013 1.00 86.38 118 ARG A O 1
ATOM 952 N N . MET A 1 119 ? 6.277 6.274 -9.770 1.00 90.38 119 MET A N 1
ATOM 953 C CA . MET A 1 119 ? 7.575 6.253 -9.125 1.00 90.38 119 MET A CA 1
ATOM 954 C C . MET A 1 119 ? 8.626 5.786 -10.125 1.00 90.38 119 MET A C 1
ATOM 956 O O . MET A 1 119 ? 8.585 4.623 -10.530 1.00 90.38 119 MET A O 1
ATOM 960 N N . PRO A 1 120 ? 9.579 6.648 -10.515 1.00 94.31 120 PRO A N 1
ATOM 961 C CA . PRO A 1 120 ? 10.644 6.246 -11.418 1.00 94.31 120 PRO A CA 1
ATOM 962 C C . PRO A 1 120 ? 11.606 5.275 -10.724 1.00 94.31 120 PRO A C 1
ATOM 964 O O . PRO A 1 120 ? 12.027 5.493 -9.582 1.00 94.31 120 PRO A O 1
ATOM 967 N N . LEU A 1 121 ? 11.989 4.220 -11.438 1.00 95.94 121 LEU A N 1
ATOM 968 C CA . LEU A 1 121 ? 13.090 3.339 -11.069 1.00 95.94 121 LEU A CA 1
ATOM 969 C C . LEU A 1 121 ? 14.415 4.019 -11.413 1.00 95.94 121 LEU A C 1
ATOM 971 O O . LEU A 1 121 ? 14.520 4.800 -12.359 1.00 95.94 121 LEU A O 1
ATOM 975 N N . ARG A 1 122 ? 15.462 3.688 -10.657 1.00 96.12 122 ARG A N 1
ATOM 976 C CA . ARG A 1 122 ? 16.832 4.110 -10.960 1.00 96.12 122 ARG A CA 1
ATOM 977 C C . ARG A 1 122 ? 17.550 2.990 -11.695 1.00 96.12 122 ARG A C 1
ATOM 979 O O . ARG A 1 122 ? 17.499 1.847 -11.252 1.00 96.12 122 ARG A O 1
ATOM 986 N N . PHE A 1 123 ? 18.234 3.316 -12.786 1.00 95.62 123 PHE A N 1
ATOM 987 C CA . PHE A 1 123 ? 19.070 2.349 -13.487 1.00 95.62 123 PHE A CA 1
ATOM 988 C C . PHE A 1 123 ? 20.412 2.164 -12.768 1.00 95.62 123 PHE A C 1
ATOM 990 O O . PHE A 1 123 ? 21.191 3.110 -12.624 1.00 95.62 123 PHE A O 1
ATOM 997 N N . ASP A 1 124 ? 20.676 0.939 -12.331 1.00 94.81 124 ASP A N 1
ATOM 998 C CA . ASP A 1 124 ? 21.944 0.482 -11.783 1.00 94.81 124 ASP A CA 1
ATOM 999 C C . ASP A 1 124 ? 22.801 -0.106 -12.915 1.00 94.81 124 ASP A C 1
ATOM 1001 O O . ASP A 1 124 ? 22.502 -1.165 -13.472 1.00 94.81 124 ASP A O 1
ATOM 1005 N N . LYS A 1 125 ? 23.885 0.601 -13.255 1.00 92.12 125 LYS A N 1
ATOM 1006 C CA . LYS A 1 125 ? 24.801 0.224 -14.343 1.00 92.12 125 LYS A CA 1
ATOM 1007 C C . LYS A 1 125 ? 25.670 -0.990 -14.022 1.00 92.12 125 LYS A C 1
ATOM 1009 O O . LYS A 1 125 ? 26.158 -1.625 -14.949 1.00 92.12 125 LYS A O 1
ATOM 1014 N N . GLU A 1 126 ? 25.927 -1.269 -12.748 1.00 93.50 126 GLU A N 1
ATOM 1015 C CA . GLU A 1 126 ? 26.770 -2.397 -12.342 1.00 93.50 126 GLU A CA 1
ATOM 1016 C C . GLU A 1 126 ? 25.987 -3.705 -12.434 1.00 93.50 126 GLU A C 1
ATOM 1018 O O . GLU A 1 126 ? 26.529 -4.734 -12.839 1.00 93.50 126 GLU A O 1
ATOM 1023 N N . GLN A 1 127 ? 24.699 -3.646 -12.094 1.00 91.81 127 GLN A N 1
ATOM 1024 C CA . GLN A 1 127 ? 23.793 -4.788 -12.146 1.00 91.81 127 GLN A CA 1
ATOM 1025 C C . GLN A 1 127 ? 23.084 -4.947 -13.499 1.00 91.81 127 GLN A C 1
ATOM 1027 O O . GLN A 1 127 ? 22.535 -6.019 -13.752 1.00 91.81 127 GLN A O 1
ATOM 1032 N N . ASP A 1 128 ? 23.104 -3.917 -14.355 1.00 93.38 128 ASP A N 1
ATOM 1033 C CA . ASP A 1 128 ? 22.329 -3.838 -15.605 1.00 93.38 128 ASP A CA 1
ATOM 1034 C C . ASP A 1 128 ? 20.817 -4.009 -15.339 1.00 93.38 128 ASP A C 1
ATOM 1036 O O . ASP A 1 128 ? 20.125 -4.810 -15.972 1.00 93.38 128 ASP A O 1
ATOM 1040 N N . LEU A 1 129 ? 20.316 -3.299 -14.314 1.00 94.69 129 LEU A N 1
ATOM 1041 C CA . LEU A 1 129 ? 18.948 -3.420 -13.794 1.00 94.69 129 LEU A CA 1
ATOM 1042 C C . LEU A 1 129 ? 18.353 -2.068 -13.408 1.00 94.69 129 LEU A C 1
ATOM 1044 O O . LEU A 1 129 ? 19.007 -1.227 -12.801 1.00 94.69 129 LEU A O 1
ATOM 1048 N N . TRP A 1 130 ? 17.058 -1.908 -13.647 1.00 96.50 130 TRP A N 1
ATOM 1049 C CA . TRP A 1 130 ? 16.261 -0.854 -13.033 1.00 96.50 130 TRP A CA 1
ATOM 1050 C C . TRP A 1 130 ? 15.801 -1.301 -11.648 1.00 96.50 130 TRP A C 1
ATOM 1052 O O . TRP A 1 130 ? 15.314 -2.423 -11.494 1.00 96.50 130 TRP A O 1
ATOM 1062 N N . ILE A 1 131 ? 15.944 -0.435 -10.644 1.00 95.38 131 ILE A N 1
ATOM 1063 C CA . ILE A 1 131 ? 15.683 -0.753 -9.237 1.00 95.38 131 ILE A CA 1
ATOM 1064 C C . ILE A 1 131 ? 14.836 0.348 -8.587 1.00 95.38 131 ILE A C 1
ATOM 1066 O O . ILE A 1 131 ? 15.126 1.542 -8.722 1.00 95.38 131 ILE A O 1
ATOM 1070 N N . LEU A 1 132 ? 13.807 -0.063 -7.843 1.00 94.56 132 LEU A N 1
ATOM 1071 C CA . LEU A 1 132 ? 13.071 0.779 -6.901 1.00 94.56 132 LEU A CA 1
ATOM 1072 C C . LEU A 1 132 ? 13.132 0.154 -5.509 1.00 94.56 132 LEU A C 1
ATOM 1074 O O . LEU A 1 132 ? 12.717 -0.987 -5.320 1.00 94.56 132 LEU A O 1
ATOM 1078 N N . GLU A 1 133 ? 13.605 0.927 -4.536 1.00 93.81 133 GLU A N 1
ATOM 1079 C CA . GLU A 1 133 ? 13.577 0.567 -3.118 1.00 93.81 133 GLU A CA 1
ATOM 1080 C C . GLU A 1 133 ? 12.516 1.397 -2.393 1.00 93.81 133 GLU A C 1
ATOM 1082 O O . GLU A 1 133 ? 12.439 2.627 -2.548 1.00 93.81 133 GLU A O 1
ATOM 1087 N N . ARG A 1 134 ? 11.675 0.717 -1.613 1.00 89.25 134 ARG A N 1
ATOM 1088 C CA . ARG A 1 134 ? 10.593 1.326 -0.838 1.00 89.25 134 ARG A CA 1
ATOM 1089 C C . ARG A 1 134 ? 10.441 0.664 0.514 1.00 89.25 134 ARG A C 1
ATOM 1091 O O . ARG A 1 134 ? 10.642 -0.533 0.650 1.00 89.25 134 ARG A O 1
ATOM 1098 N N . GLU A 1 135 ? 10.034 1.453 1.495 1.00 85.31 135 GLU A N 1
ATOM 1099 C CA . GLU A 1 135 ? 9.582 0.945 2.782 1.00 85.31 135 GLU A CA 1
ATOM 1100 C C . GLU A 1 135 ? 8.054 0.881 2.770 1.00 85.31 135 GLU A C 1
ATOM 1102 O O . GLU A 1 135 ? 7.387 1.920 2.729 1.00 85.31 135 GLU A O 1
ATOM 1107 N N . LEU A 1 136 ? 7.504 -0.332 2.796 1.00 79.50 136 LEU A N 1
ATOM 1108 C CA . LEU A 1 136 ? 6.061 -0.574 2.760 1.00 79.50 136 LEU A CA 1
ATOM 1109 C C . LEU A 1 136 ? 5.590 -1.220 4.066 1.00 79.50 136 LEU A C 1
ATOM 1111 O O . LEU A 1 136 ? 6.300 -2.078 4.597 1.00 79.50 136 LEU A O 1
ATOM 1115 N N . PRO A 1 137 ? 4.416 -0.838 4.598 1.00 76.75 137 PRO A N 1
ATOM 1116 C CA . PRO A 1 137 ? 3.766 -1.591 5.666 1.00 76.75 137 PRO A CA 1
ATOM 1117 C C . PRO A 1 137 ? 3.506 -3.056 5.286 1.00 76.75 137 PRO A C 1
ATOM 1119 O O . PRO A 1 137 ? 3.559 -3.433 4.117 1.00 76.75 137 PRO A O 1
ATOM 1122 N N . GLU A 1 138 ? 3.220 -3.902 6.274 1.00 76.88 138 GLU A N 1
ATOM 1123 C CA . GLU A 1 138 ? 2.779 -5.273 6.000 1.00 76.88 138 GLU A CA 1
ATOM 1124 C C . GLU A 1 138 ? 1.412 -5.249 5.294 1.00 76.88 138 GLU A C 1
ATOM 1126 O O . GLU A 1 138 ? 0.446 -4.670 5.799 1.00 76.88 138 GLU A O 1
ATOM 1131 N N . GLY A 1 139 ? 1.320 -5.910 4.140 1.00 75.88 139 GLY A N 1
ATOM 1132 C CA . GLY A 1 139 ? 0.127 -5.887 3.304 1.00 75.88 139 GLY A CA 1
ATOM 1133 C C . GLY A 1 139 ? 0.321 -6.524 1.930 1.00 75.88 139 GLY A C 1
ATOM 1134 O O . GLY A 1 139 ? 1.410 -6.969 1.560 1.00 75.88 139 GLY A O 1
ATOM 1135 N N . HIS A 1 140 ? -0.770 -6.559 1.164 1.00 77.50 140 HIS A N 1
ATOM 1136 C CA . HIS A 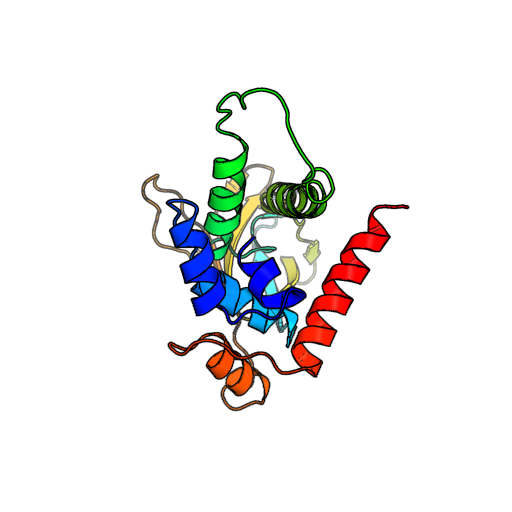1 140 ? -0.792 -7.038 -0.213 1.00 77.50 140 HIS A CA 1
ATOM 1137 C C . HIS A 1 140 ? -0.884 -5.860 -1.186 1.00 77.50 140 HIS A C 1
ATOM 1139 O O . HIS A 1 140 ? -1.916 -5.189 -1.273 1.00 77.50 140 HIS A O 1
ATOM 1145 N N . TYR A 1 141 ? 0.171 -5.653 -1.969 1.00 79.25 141 TYR A N 1
ATOM 1146 C CA . TYR A 1 141 ? 0.275 -4.534 -2.894 1.00 79.25 141 TYR A CA 1
ATOM 1147 C C . TYR A 1 141 ? 0.278 -5.041 -4.327 1.00 79.25 141 TYR A C 1
ATOM 1149 O O . TYR A 1 141 ? 1.197 -5.762 -4.698 1.00 79.25 141 TYR A O 1
ATOM 1157 N N . GLU A 1 142 ? -0.710 -4.669 -5.146 1.00 82.44 142 GLU A N 1
ATOM 1158 C CA . GLU A 1 142 ? -0.556 -4.803 -6.603 1.00 82.44 142 GLU A CA 1
ATOM 1159 C C . GLU A 1 142 ? -0.027 -3.509 -7.198 1.00 82.44 142 GLU A C 1
ATOM 1161 O O . GLU A 1 142 ? -0.252 -2.419 -6.670 1.00 82.44 142 GLU A O 1
ATOM 1166 N N . TYR A 1 143 ? 0.695 -3.664 -8.293 1.00 85.94 143 TYR A N 1
ATOM 1167 C CA . TYR A 1 143 ? 1.339 -2.581 -9.002 1.00 85.94 143 TYR A CA 1
ATOM 1168 C C . TYR A 1 143 ? 1.499 -2.952 -10.472 1.00 85.94 143 TYR A C 1
ATOM 1170 O O . TYR A 1 143 ? 1.329 -4.108 -10.882 1.00 85.94 143 TYR A O 1
ATOM 1178 N N . LYS A 1 144 ? 1.842 -1.954 -11.281 1.00 88.31 144 LYS A N 1
ATOM 1179 C CA . LYS A 1 144 ? 2.131 -2.157 -12.697 1.00 88.31 144 LYS A CA 1
ATOM 1180 C C . LYS A 1 144 ? 3.276 -1.265 -13.152 1.00 88.31 144 LYS A C 1
ATOM 1182 O O . LYS A 1 144 ? 3.418 -0.144 -12.660 1.00 88.31 144 LYS A O 1
ATOM 1187 N N . TYR A 1 145 ? 4.082 -1.781 -14.076 1.00 91.75 145 TYR A N 1
ATOM 1188 C CA . TYR A 1 145 ? 5.179 -1.035 -14.675 1.00 91.75 145 TYR A CA 1
ATOM 1189 C C . TYR A 1 145 ? 4.680 -0.150 -15.809 1.00 91.75 145 TYR A C 1
ATOM 1191 O O . TYR A 1 145 ? 3.704 -0.469 -16.491 1.00 91.75 145 TYR A O 1
ATOM 1199 N N . ILE A 1 146 ? 5.399 0.940 -16.032 1.00 93.25 146 ILE A N 1
ATOM 1200 C CA . ILE A 1 146 ? 5.279 1.806 -17.197 1.00 93.25 146 ILE A CA 1
ATOM 1201 C C . ILE A 1 146 ? 6.687 1.898 -17.786 1.00 93.25 146 ILE A C 1
ATOM 1203 O O . ILE A 1 146 ? 7.572 2.496 -17.176 1.00 93.25 146 ILE A O 1
ATOM 1207 N N . VAL A 1 147 ? 6.911 1.253 -18.929 1.00 94.31 147 VAL A N 1
ATOM 1208 C CA . VAL A 1 147 ? 8.221 1.181 -19.595 1.00 94.31 147 VAL A CA 1
ATOM 1209 C C . VAL A 1 147 ? 8.137 1.988 -20.877 1.00 94.31 147 VAL A C 1
ATOM 1211 O O . VAL A 1 147 ? 7.297 1.693 -21.720 1.00 94.31 147 VAL A O 1
ATOM 1214 N N . ASP A 1 148 ? 8.940 3.046 -20.991 1.00 94.44 148 ASP A N 1
ATOM 1215 C CA . ASP A 1 148 ? 8.886 3.995 -22.115 1.00 94.44 148 ASP A CA 1
ATOM 1216 C C . ASP A 1 148 ? 7.461 4.508 -22.427 1.00 94.44 148 ASP A C 1
ATOM 1218 O O . ASP A 1 148 ? 7.098 4.778 -23.570 1.00 94.44 148 ASP A O 1
ATOM 1222 N N . GLY A 1 149 ? 6.637 4.660 -21.383 1.00 90.94 149 GLY A N 1
ATOM 1223 C CA . GLY A 1 149 ? 5.248 5.123 -21.481 1.00 90.94 149 GLY A CA 1
ATOM 1224 C C . GLY A 1 149 ? 4.195 4.019 -21.639 1.00 90.94 149 GLY A C 1
ATOM 1225 O O . GLY A 1 149 ? 3.006 4.317 -21.521 1.00 90.94 149 GLY A O 1
ATOM 1226 N N . GLU A 1 150 ? 4.601 2.761 -21.822 1.00 89.75 150 GLU A N 1
ATOM 1227 C CA . GLU A 1 150 ? 3.701 1.627 -22.045 1.00 89.75 150 GLU A CA 1
ATOM 1228 C C . GLU A 1 150 ? 3.463 0.806 -20.769 1.00 89.75 150 GLU A C 1
ATOM 1230 O O . GLU A 1 150 ? 4.394 0.332 -20.108 1.00 89.75 150 GLU A O 1
ATOM 1235 N N . TRP A 1 151 ? 2.188 0.594 -20.428 1.00 89.31 151 TRP A N 1
ATOM 1236 C CA . TRP A 1 151 ? 1.789 -0.188 -19.256 1.00 89.31 151 TRP A CA 1
ATOM 1237 C C . TRP A 1 151 ? 2.101 -1.672 -19.445 1.00 89.31 151 TRP A C 1
ATOM 1239 O O . TRP A 1 151 ? 1.451 -2.357 -20.233 1.00 89.31 151 TRP A O 1
ATOM 1249 N N . THR A 1 152 ? 3.022 -2.193 -18.641 1.00 90.19 152 THR A N 1
ATOM 1250 C CA . THR A 1 152 ? 3.575 -3.540 -18.805 1.00 90.19 152 THR A CA 1
ATOM 1251 C C . THR A 1 152 ? 3.567 -4.310 -17.484 1.00 90.19 152 THR A C 1
ATOM 1253 O O . THR A 1 152 ? 3.624 -3.728 -16.400 1.00 90.19 152 THR A O 1
ATOM 1256 N N . CYS A 1 153 ? 3.471 -5.637 -17.565 1.00 87.69 153 CYS A N 1
ATOM 1257 C CA . CYS A 1 153 ? 3.681 -6.531 -16.428 1.00 87.69 153 CYS A CA 1
ATOM 1258 C C . CYS A 1 153 ? 5.024 -7.236 -16.548 1.00 87.69 153 CYS A C 1
ATOM 1260 O O . CYS A 1 153 ? 5.396 -7.699 -17.624 1.00 87.69 153 CYS A O 1
ATOM 1262 N N . ASN A 1 154 ? 5.722 -7.359 -15.427 1.00 87.94 154 ASN A N 1
ATOM 1263 C CA . ASN A 1 154 ? 6.921 -8.169 -15.342 1.00 87.94 154 ASN A CA 1
ATOM 1264 C C . ASN A 1 154 ? 6.524 -9.637 -15.130 1.00 87.94 154 ASN A C 1
ATOM 1266 O O . ASN A 1 154 ? 6.149 -10.020 -14.024 1.00 87.94 154 ASN A O 1
ATOM 1270 N N . GLU A 1 155 ? 6.604 -10.465 -16.170 1.00 85.75 155 GLU A N 1
ATOM 1271 C CA . GLU A 1 155 ? 6.271 -11.899 -16.091 1.00 85.75 155 GLU A CA 1
ATOM 1272 C C . GLU A 1 155 ? 7.251 -12.709 -15.221 1.00 85.75 155 GLU A C 1
ATOM 1274 O O . GLU A 1 155 ? 6.974 -13.856 -14.872 1.00 85.75 155 GLU A O 1
ATOM 1279 N N . HIS A 1 156 ? 8.399 -12.126 -14.865 1.00 85.38 156 HIS A N 1
ATOM 1280 C CA . HIS A 1 156 ? 9.399 -12.746 -13.995 1.00 85.38 156 HIS A CA 1
ATOM 1281 C C . HIS A 1 156 ? 9.194 -12.428 -12.508 1.00 85.38 156 HIS A C 1
ATOM 1283 O O . HIS A 1 156 ? 9.877 -13.005 -11.662 1.00 85.38 156 HIS A O 1
ATOM 1289 N N . GLU A 1 157 ? 8.267 -11.528 -12.186 1.00 87.88 157 GLU A N 1
ATOM 1290 C CA . GLU A 1 157 ? 7.819 -11.251 -10.823 1.00 87.88 157 GLU A CA 1
ATOM 1291 C C . GLU A 1 157 ? 6.435 -11.867 -10.574 1.00 87.88 157 GLU A C 1
ATOM 1293 O O . GLU A 1 157 ? 5.807 -12.452 -11.458 1.00 87.88 157 GLU A O 1
ATOM 1298 N N . HIS A 1 158 ? 5.944 -11.771 -9.339 1.00 83.62 158 HIS A N 1
ATOM 1299 C CA . HIS A 1 158 ? 4.621 -12.277 -8.999 1.00 83.62 158 HIS A CA 1
ATOM 1300 C C . HIS A 1 158 ? 3.534 -11.508 -9.757 1.00 83.62 158 HIS A C 1
ATOM 1302 O O . HIS A 1 158 ? 3.506 -10.277 -9.743 1.00 83.62 158 HIS A O 1
ATOM 1308 N N . VAL A 1 159 ? 2.634 -12.247 -10.409 1.00 85.12 159 VAL A N 1
ATOM 1309 C CA . VAL A 1 159 ? 1.523 -11.716 -11.208 1.00 85.12 159 VAL A CA 1
ATOM 1310 C C . VAL A 1 159 ? 0.188 -12.245 -10.704 1.00 85.12 159 VAL A C 1
ATOM 1312 O O . VAL A 1 159 ? 0.063 -13.403 -10.301 1.00 85.12 159 VAL A O 1
ATOM 1315 N N . ARG A 1 160 ? -0.832 -11.391 -10.730 1.00 77.75 160 ARG A N 1
ATOM 1316 C CA . ARG A 1 160 ? -2.212 -11.777 -10.436 1.00 77.75 160 ARG A CA 1
ATOM 1317 C C . ARG A 1 160 ? -2.829 -12.516 -11.616 1.00 77.75 160 ARG A C 1
ATOM 1319 O O . ARG A 1 160 ? -2.420 -12.354 -12.763 1.00 77.75 160 ARG A O 1
ATOM 1326 N N . ALA A 1 161 ? -3.874 -13.290 -11.331 1.00 78.12 161 ALA A N 1
ATOM 1327 C CA . ALA A 1 161 ? -4.758 -13.755 -12.388 1.00 78.12 161 ALA A CA 1
ATOM 1328 C C . ALA A 1 161 ? -5.380 -12.542 -13.114 1.00 78.12 161 ALA A C 1
ATOM 1330 O O . ALA A 1 161 ? -5.668 -11.539 -12.452 1.00 78.12 161 ALA A O 1
ATOM 1331 N N . PRO A 1 162 ? -5.609 -12.623 -14.438 1.00 79.00 162 PRO A N 1
ATOM 1332 C CA . PRO A 1 162 ? -6.269 -11.558 -15.181 1.00 79.00 162 PRO A CA 1
ATOM 1333 C C . PRO A 1 162 ? -7.611 -11.185 -14.546 1.00 79.00 162 PRO A C 1
ATOM 1335 O O . PRO A 1 162 ? -8.388 -12.062 -14.154 1.00 79.00 162 PRO A O 1
ATOM 1338 N N . ASN A 1 163 ? -7.894 -9.886 -14.452 1.00 70.62 163 ASN A N 1
ATOM 1339 C CA . ASN A 1 163 ? -9.201 -9.407 -14.019 1.00 70.62 163 ASN A CA 1
ATOM 1340 C C . ASN A 1 163 ? -10.270 -9.656 -15.109 1.00 70.62 163 ASN A C 1
ATOM 1342 O O . ASN A 1 163 ? -9.987 -10.212 -16.172 1.00 70.62 163 ASN A O 1
ATOM 1346 N N . LYS A 1 164 ? -11.521 -9.248 -14.857 1.00 64.56 164 LYS A N 1
ATOM 1347 C CA . LYS A 1 164 ? -12.639 -9.451 -15.803 1.00 64.56 164 LYS A CA 1
ATOM 1348 C C . LYS A 1 164 ? -12.406 -8.808 -17.175 1.00 64.56 164 LYS A C 1
ATOM 1350 O O . LYS A 1 164 ? -12.933 -9.306 -18.164 1.00 64.56 164 LYS A O 1
ATOM 1355 N N . ASP A 1 165 ? -11.600 -7.754 -17.215 1.00 64.38 165 ASP A N 1
ATOM 1356 C CA . ASP A 1 165 ? -11.245 -7.004 -18.420 1.00 64.38 165 ASP A CA 1
ATOM 1357 C C . ASP A 1 165 ? -9.937 -7.515 -19.059 1.00 64.38 165 ASP A C 1
ATOM 1359 O O . ASP A 1 165 ? -9.450 -6.960 -20.040 1.00 64.38 165 ASP A O 1
ATOM 1363 N N . GLY A 1 166 ? -9.355 -8.592 -18.515 1.00 73.69 166 GLY A N 1
ATOM 1364 C CA . GLY A 1 166 ? -8.115 -9.202 -18.993 1.00 73.69 166 GLY A CA 1
ATOM 1365 C C . GLY A 1 166 ? -6.841 -8.491 -18.534 1.00 73.69 166 GLY A C 1
ATOM 1366 O O . GLY A 1 166 ? -5.747 -8.889 -18.932 1.00 73.69 166 GLY A O 1
ATOM 1367 N N . HIS A 1 167 ? -6.943 -7.463 -17.689 1.00 73.94 167 HIS A N 1
ATOM 1368 C CA . HIS A 1 167 ? -5.774 -6.779 -17.152 1.00 73.94 167 HIS A CA 1
ATOM 1369 C C . HIS A 1 167 ? -5.087 -7.631 -16.087 1.00 73.94 167 HIS A C 1
ATOM 1371 O O . HIS A 1 167 ? -5.714 -8.112 -15.141 1.00 73.94 167 HIS A O 1
ATOM 1377 N N . VAL A 1 168 ? -3.776 -7.779 -16.247 1.00 80.88 168 VAL A N 1
ATOM 1378 C CA . VAL A 1 168 ? -2.872 -8.397 -15.279 1.00 80.88 168 VAL A CA 1
ATOM 1379 C C . VAL A 1 168 ? -2.120 -7.285 -14.550 1.00 80.88 168 VAL A C 1
ATOM 1381 O O . VAL A 1 168 ? -1.812 -6.252 -15.154 1.00 80.88 168 VAL A O 1
ATOM 1384 N N . ASN A 1 169 ? -1.848 -7.518 -13.266 1.00 82.62 169 ASN A N 1
ATOM 1385 C CA . ASN A 1 169 ? -1.006 -6.691 -12.406 1.00 82.62 169 ASN A CA 1
ATOM 1386 C C . ASN A 1 169 ? 0.097 -7.559 -11.795 1.00 82.62 169 ASN A C 1
ATOM 1388 O O . ASN A 1 169 ? -0.111 -8.754 -11.554 1.00 82.62 169 ASN A O 1
ATOM 1392 N N . ASN A 1 170 ? 1.243 -6.949 -11.503 1.00 91.19 170 ASN A N 1
ATOM 1393 C CA . ASN A 1 170 ? 2.208 -7.540 -10.587 1.00 91.19 170 ASN A CA 1
ATOM 1394 C C . ASN A 1 170 ? 1.730 -7.370 -9.142 1.00 91.19 170 ASN A C 1
ATOM 1396 O O . ASN A 1 170 ? 0.896 -6.509 -8.869 1.00 91.19 170 ASN A O 1
ATOM 1400 N N . TYR A 1 171 ? 2.237 -8.173 -8.208 1.00 87.81 171 TYR A N 1
ATOM 1401 C CA . TYR A 1 171 ? 1.973 -7.959 -6.787 1.00 87.81 171 TYR A CA 1
ATOM 1402 C C . TYR A 1 171 ? 3.164 -8.311 -5.901 1.00 87.81 171 TYR A C 1
ATOM 1404 O O . TYR A 1 171 ? 3.996 -9.142 -6.244 1.00 87.81 171 TYR A O 1
ATOM 1412 N N . VAL A 1 172 ? 3.226 -7.690 -4.728 1.00 88.50 172 VAL A N 1
ATOM 1413 C CA . VAL A 1 172 ? 4.163 -8.026 -3.661 1.00 88.50 172 VAL A CA 1
ATOM 1414 C C . VAL A 1 172 ? 3.389 -8.181 -2.361 1.00 88.50 172 VAL A C 1
ATOM 1416 O O . VAL A 1 172 ? 2.486 -7.402 -2.051 1.00 88.50 172 VAL A O 1
ATOM 1419 N N . HIS A 1 173 ? 3.731 -9.221 -1.608 1.00 85.88 173 HIS A N 1
ATOM 1420 C CA . HIS A 1 173 ? 3.203 -9.423 -0.270 1.00 85.88 173 HIS A CA 1
ATOM 1421 C C . HIS A 1 173 ? 4.296 -9.121 0.747 1.00 85.88 173 HIS A C 1
ATOM 1423 O O . HIS A 1 173 ? 5.354 -9.751 0.737 1.00 85.88 173 HIS A O 1
ATOM 1429 N N . VAL A 1 174 ? 4.037 -8.141 1.603 1.00 83.25 174 VAL A N 1
ATOM 1430 C CA . VAL A 1 174 ? 4.948 -7.719 2.662 1.00 83.25 174 VAL A CA 1
ATOM 1431 C C . VAL A 1 174 ? 4.485 -8.380 3.947 1.00 83.25 174 VAL A C 1
ATOM 1433 O O . VAL A 1 174 ? 3.344 -8.184 4.352 1.00 83.25 174 VAL A O 1
ATOM 1436 N N . PHE A 1 175 ? 5.357 -9.173 4.566 1.00 79.56 175 PHE A N 1
ATOM 1437 C CA . PHE A 1 175 ? 5.092 -9.870 5.825 1.00 79.56 175 PHE A CA 1
ATOM 1438 C C . PHE A 1 175 ? 5.850 -9.198 6.977 1.00 79.56 175 PHE A C 1
ATOM 1440 O O . PHE A 1 175 ? 6.950 -8.683 6.763 1.00 79.56 175 PHE A O 1
ATOM 1447 N N . ASP A 1 176 ? 5.316 -9.256 8.202 1.00 74.75 176 ASP A N 1
ATOM 1448 C CA . ASP A 1 176 ? 6.139 -9.008 9.390 1.00 74.75 176 ASP A CA 1
ATOM 1449 C C . ASP A 1 176 ? 7.228 -10.089 9.481 1.00 74.75 176 ASP A C 1
ATOM 1451 O O . ASP A 1 176 ? 6.989 -11.272 9.214 1.00 74.75 176 ASP A O 1
ATOM 1455 N N . SER A 1 177 ? 8.437 -9.678 9.848 1.00 74.31 177 SER A N 1
ATOM 1456 C CA . SER A 1 177 ? 9.568 -10.579 10.031 1.00 74.31 177 SER A CA 1
ATOM 1457 C C . SER A 1 177 ? 9.440 -11.435 11.297 1.00 74.31 177 SER A C 1
ATOM 1459 O O . SER A 1 177 ? 10.108 -12.466 11.386 1.00 74.31 177 SER A O 1
ATOM 1461 N N . ASP A 1 178 ? 8.569 -11.057 12.246 1.00 81.94 178 ASP A N 1
ATOM 1462 C CA . ASP A 1 178 ? 8.279 -11.825 13.463 1.00 81.94 178 ASP A CA 1
ATOM 1463 C C . ASP A 1 178 ? 6.768 -12.116 13.641 1.00 81.94 178 ASP A C 1
ATOM 1465 O O . ASP A 1 178 ? 6.033 -11.299 14.211 1.00 81.94 178 ASP A O 1
ATOM 1469 N N . PRO A 1 179 ? 6.280 -13.309 13.242 1.00 76.06 179 PRO A N 1
ATOM 1470 C CA . PRO A 1 179 ? 4.866 -13.685 13.349 1.00 76.06 179 PRO A CA 1
ATOM 1471 C C . PRO A 1 179 ? 4.380 -13.897 14.795 1.00 76.06 179 PRO A C 1
ATOM 1473 O O . PRO A 1 179 ? 3.186 -14.111 15.022 1.00 76.06 179 PRO A O 1
ATOM 1476 N N . HIS A 1 180 ? 5.277 -13.862 15.783 1.00 81.75 180 HIS A N 1
ATOM 1477 C CA . HIS A 1 180 ? 4.947 -13.966 17.207 1.00 81.75 180 HIS A CA 1
ATOM 1478 C C . HIS A 1 180 ? 5.286 -12.693 17.990 1.00 81.75 180 HIS A C 1
ATOM 1480 O O . HIS A 1 180 ? 5.109 -12.652 19.211 1.00 81.75 180 HIS A O 1
ATOM 1486 N N . GLY A 1 181 ? 5.727 -11.648 17.291 1.00 84.12 181 GLY A N 1
ATOM 1487 C CA . GLY A 1 181 ? 6.094 -10.375 17.878 1.00 84.12 181 GLY A CA 1
ATOM 1488 C C . GLY A 1 181 ? 4.893 -9.566 18.361 1.00 84.12 181 GLY A C 1
ATOM 1489 O O . GLY A 1 181 ? 3.728 -9.861 18.084 1.00 84.12 181 GLY A O 1
ATOM 1490 N N . VAL A 1 182 ? 5.188 -8.469 19.061 1.00 84.62 182 VAL A N 1
ATOM 1491 C CA . VAL A 1 182 ? 4.178 -7.526 19.583 1.00 84.62 182 VAL A CA 1
ATOM 1492 C C . VAL A 1 182 ? 3.257 -6.999 18.472 1.00 84.62 182 VAL A C 1
ATOM 1494 O O . VAL A 1 182 ? 2.056 -6.860 18.688 1.00 84.62 182 VAL A O 1
ATOM 1497 N N . SER A 1 183 ?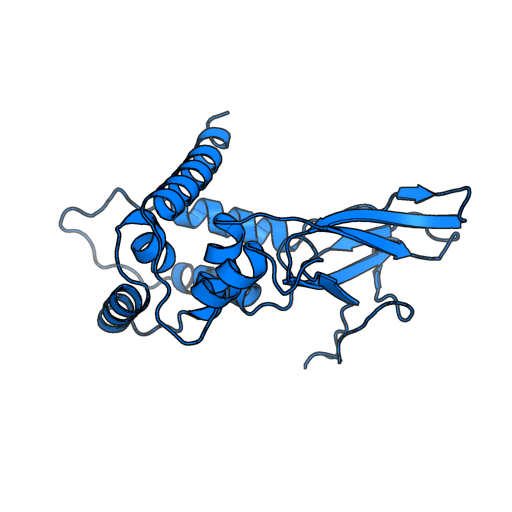 3.816 -6.774 17.283 1.00 82.31 183 SER A N 1
ATOM 1498 C CA . SER A 1 183 ? 3.111 -6.311 16.080 1.00 82.31 183 SER A CA 1
ATOM 1499 C C . SER A 1 183 ? 2.106 -7.344 15.568 1.00 82.31 183 SER A C 1
ATOM 1501 O O . SER A 1 183 ? 0.931 -7.030 15.397 1.00 82.31 183 SER A O 1
ATOM 1503 N N . ALA A 1 184 ? 2.505 -8.616 15.459 1.00 84.19 184 ALA A N 1
ATOM 1504 C CA . ALA A 1 184 ? 1.601 -9.701 15.084 1.00 84.19 184 ALA A CA 1
ATOM 1505 C C . ALA A 1 184 ? 0.457 -9.889 16.101 1.00 84.19 184 ALA A C 1
ATOM 1507 O O . ALA A 1 184 ? -0.700 -10.083 15.721 1.00 84.19 184 ALA A O 1
ATOM 1508 N N . VAL A 1 185 ? 0.752 -9.779 17.403 1.00 89.12 185 VAL A N 1
ATOM 1509 C CA . VAL A 1 185 ? -0.265 -9.834 18.471 1.00 89.12 185 VAL A CA 1
ATOM 1510 C C . VAL A 1 185 ? -1.240 -8.658 18.371 1.00 89.12 185 VAL A C 1
ATOM 1512 O O . VAL A 1 185 ? -2.453 -8.845 18.492 1.00 89.12 185 VAL A O 1
ATOM 1515 N N . LEU A 1 186 ? -0.725 -7.451 18.131 1.00 88.88 186 LEU A N 1
ATOM 1516 C CA . LEU A 1 186 ? -1.526 -6.251 17.921 1.00 88.88 186 LEU A CA 1
ATOM 1517 C C . LEU A 1 186 ? -2.423 -6.384 16.688 1.00 88.88 186 LEU A C 1
ATOM 1519 O O . LEU A 1 186 ? -3.630 -6.172 16.802 1.00 88.88 186 LEU A O 1
ATOM 1523 N N . ARG A 1 187 ? -1.853 -6.768 15.540 1.00 86.94 187 ARG A N 1
ATOM 1524 C CA . ARG A 1 187 ? -2.586 -6.986 14.289 1.00 86.94 187 ARG A CA 1
ATOM 1525 C C . ARG A 1 187 ? -3.702 -7.992 14.501 1.00 86.94 187 ARG A C 1
ATOM 1527 O O . ARG A 1 187 ? -4.853 -7.647 14.277 1.00 86.94 187 ARG A O 1
ATOM 1534 N N . LYS A 1 188 ? -3.413 -9.159 15.085 1.00 89.62 188 LYS A N 1
ATOM 1535 C CA . LYS A 1 188 ? -4.436 -10.166 15.406 1.00 89.62 188 LYS A CA 1
ATOM 1536 C C . LYS A 1 188 ? -5.572 -9.615 16.278 1.00 89.62 188 LYS A C 1
ATOM 1538 O O . LYS A 1 188 ? -6.727 -9.959 16.049 1.00 89.62 188 LYS A O 1
ATOM 1543 N N . ARG A 1 189 ? -5.268 -8.765 17.268 1.00 93.50 189 ARG A N 1
ATOM 1544 C CA . ARG A 1 189 ? -6.293 -8.130 18.119 1.00 93.50 189 ARG A CA 1
ATOM 1545 C C . ARG A 1 189 ? -7.154 -7.124 17.350 1.00 93.50 189 ARG A C 1
ATOM 1547 O O . ARG A 1 189 ? -8.334 -6.997 17.659 1.00 93.50 189 ARG A O 1
ATOM 1554 N N . LEU A 1 190 ? -6.573 -6.375 16.415 1.00 89.31 190 LEU A N 1
ATOM 1555 C CA . LEU A 1 190 ? -7.271 -5.307 15.694 1.00 89.31 190 LEU A CA 1
ATOM 1556 C C . LEU A 1 190 ? -7.996 -5.798 14.435 1.00 89.31 190 LEU A C 1
ATOM 1558 O O . LEU A 1 190 ? -9.023 -5.223 14.085 1.00 89.31 190 LEU A O 1
ATOM 1562 N N . THR A 1 191 ? -7.491 -6.842 13.773 1.00 85.94 191 THR A N 1
ATOM 1563 C CA . THR A 1 191 ? -8.013 -7.358 12.495 1.00 85.94 191 THR A CA 1
ATOM 1564 C C . THR A 1 191 ? -8.741 -8.694 12.603 1.00 85.94 191 THR A C 1
ATOM 1566 O O . THR A 1 191 ? -9.312 -9.143 11.615 1.00 85.94 191 THR A O 1
ATOM 1569 N N . GLY A 1 192 ? -8.765 -9.319 13.784 1.00 87.50 192 GLY A N 1
ATOM 1570 C CA . GLY A 1 192 ? -9.523 -10.548 14.022 1.00 87.50 192 GLY A CA 1
ATOM 1571 C C . GLY A 1 192 ? -11.045 -10.366 13.936 1.00 87.50 192 GLY A C 1
ATOM 1572 O O . GLY A 1 192 ? -11.558 -9.260 13.744 1.00 87.50 192 GLY A O 1
ATOM 1573 N N . ASP A 1 193 ? -11.772 -11.468 14.119 1.00 89.50 193 ASP A N 1
ATOM 1574 C CA . ASP A 1 193 ? -13.238 -11.512 13.989 1.00 89.50 193 ASP A CA 1
ATOM 1575 C C . ASP A 1 193 ? -13.970 -10.673 15.053 1.00 89.50 193 ASP A C 1
ATOM 1577 O O . ASP A 1 193 ? -15.059 -10.152 14.801 1.00 89.50 193 ASP A O 1
ATOM 1581 N N . ASP A 1 194 ? -13.355 -10.495 16.224 1.00 92.94 194 ASP A N 1
ATOM 1582 C CA . ASP A 1 194 ? -13.916 -9.726 17.336 1.00 92.94 194 ASP A CA 1
ATOM 1583 C C . ASP A 1 194 ? -13.983 -8.209 17.048 1.00 92.94 194 ASP A C 1
ATOM 1585 O O . ASP A 1 194 ? -13.312 -7.670 16.162 1.00 92.94 194 ASP A O 1
ATOM 1589 N N . ASP A 1 195 ? -14.811 -7.491 17.820 1.00 94.06 195 ASP A N 1
ATOM 1590 C CA . ASP A 1 195 ? -14.898 -6.024 17.757 1.00 94.06 195 ASP A CA 1
ATOM 1591 C C . ASP A 1 195 ? -13.587 -5.403 18.285 1.00 94.06 195 ASP A C 1
ATOM 1593 O O . ASP A 1 195 ? -13.249 -5.602 19.461 1.00 94.06 195 ASP A O 1
ATOM 1597 N N . PRO A 1 196 ? -12.825 -4.659 17.462 1.00 93.88 196 PRO A N 1
ATOM 1598 C CA . PRO A 1 196 ? -11.518 -4.161 17.856 1.00 93.88 196 PRO A CA 1
ATOM 1599 C C . PRO A 1 196 ? -11.643 -3.135 18.977 1.00 93.88 196 PRO A C 1
ATOM 1601 O O . PRO A 1 196 ? -12.456 -2.205 18.943 1.00 93.88 196 PRO A O 1
ATOM 1604 N N . THR A 1 197 ? -10.768 -3.264 19.968 1.00 92.88 197 THR A N 1
ATOM 1605 C CA . THR A 1 197 ? -10.672 -2.316 21.077 1.00 92.88 197 THR A CA 1
ATOM 1606 C C . THR A 1 197 ? -9.383 -1.521 20.973 1.00 92.88 197 THR A C 1
ATOM 1608 O O . THR A 1 197 ? -8.314 -2.087 20.752 1.00 92.88 197 THR A O 1
ATOM 1611 N N . LEU A 1 198 ? -9.494 -0.204 21.150 1.00 92.88 198 LEU A N 1
ATOM 1612 C CA . LEU A 1 198 ? -8.356 0.708 21.199 1.00 92.88 198 LEU A CA 1
ATOM 1613 C C . LEU A 1 198 ? -8.127 1.182 22.627 1.00 92.88 198 LEU A C 1
ATOM 1615 O O . LEU A 1 198 ? -9.042 1.721 23.262 1.00 92.88 198 LEU A O 1
ATOM 1619 N N . SER A 1 199 ? -6.898 1.014 23.106 1.00 94.00 199 SER A N 1
ATOM 1620 C CA . SER A 1 199 ? -6.442 1.569 24.373 1.00 94.00 199 SER A CA 1
ATOM 1621 C C . SER A 1 199 ? -6.406 3.102 24.317 1.00 94.00 199 SER A C 1
ATOM 1623 O O . SER A 1 199 ? -6.510 3.725 23.255 1.00 94.00 199 SER A O 1
ATOM 1625 N N . ARG A 1 200 ? -6.255 3.740 25.482 1.00 93.12 200 ARG A N 1
ATOM 1626 C CA . ARG A 1 200 ? -6.128 5.201 25.559 1.00 93.12 200 ARG A CA 1
ATOM 1627 C C . ARG A 1 200 ? -4.917 5.709 24.768 1.00 93.12 200 ARG A C 1
ATOM 1629 O O . ARG A 1 200 ? -5.046 6.714 24.073 1.00 93.12 200 ARG A O 1
ATOM 1636 N N . ASP A 1 201 ? -3.793 5.006 24.851 1.00 93.25 201 ASP A N 1
ATOM 1637 C CA . ASP A 1 201 ? -2.540 5.407 24.208 1.00 93.25 201 ASP A CA 1
ATOM 1638 C C . ASP A 1 201 ? -2.605 5.210 22.689 1.00 93.25 201 ASP A C 1
ATOM 1640 O O . ASP A 1 201 ? -2.150 6.061 21.930 1.00 93.25 201 ASP A O 1
ATOM 1644 N N . GLU A 1 202 ? -3.271 4.149 22.227 1.00 92.94 202 GLU A N 1
ATOM 1645 C CA . GLU A 1 202 ? -3.492 3.895 20.796 1.00 92.94 202 GLU A CA 1
ATOM 1646 C C . GLU A 1 202 ? -4.365 4.981 20.169 1.00 92.94 202 GLU A C 1
ATOM 1648 O O . GLU A 1 202 ? -4.050 5.510 19.105 1.00 92.94 202 GLU A O 1
ATOM 1653 N N . ARG A 1 203 ? -5.436 5.382 20.864 1.00 88.94 203 ARG A N 1
ATOM 1654 C CA . ARG A 1 203 ? -6.284 6.501 20.432 1.00 88.94 203 ARG A CA 1
ATOM 1655 C C . ARG A 1 203 ? -5.519 7.815 20.397 1.00 88.94 203 ARG A C 1
ATOM 1657 O O . ARG A 1 203 ? -5.765 8.621 19.505 1.00 88.94 203 ARG A O 1
ATOM 1664 N N . LEU A 1 204 ? -4.631 8.046 21.363 1.00 87.62 204 LEU A N 1
ATOM 1665 C CA . LEU A 1 204 ? -3.801 9.246 21.393 1.00 87.62 204 LEU A CA 1
ATOM 1666 C C . LEU A 1 204 ? -2.842 9.277 20.197 1.00 87.62 204 LEU A C 1
ATOM 1668 O O . LEU A 1 204 ? -2.785 10.290 19.509 1.00 87.62 204 LEU A O 1
ATOM 1672 N N . LYS A 1 205 ? -2.174 8.156 19.901 1.00 84.44 205 LYS A N 1
ATOM 1673 C CA . LYS A 1 205 ? -1.280 8.022 18.744 1.00 84.44 205 LYS A CA 1
ATOM 1674 C C . LYS A 1 205 ? -2.005 8.291 17.423 1.00 84.44 205 LYS A C 1
ATOM 1676 O O . LYS A 1 205 ? -1.511 9.058 16.605 1.00 84.44 205 LYS A O 1
ATOM 1681 N N . ILE A 1 206 ? -3.198 7.717 17.241 1.00 78.69 206 ILE A N 1
ATOM 1682 C CA . ILE A 1 206 ? -4.014 7.963 16.041 1.00 78.69 206 ILE A CA 1
ATOM 1683 C C . ILE A 1 206 ? -4.334 9.457 15.898 1.00 78.69 206 ILE A C 1
ATOM 1685 O O . ILE A 1 206 ? -4.179 10.006 14.813 1.00 78.69 206 ILE A O 1
ATOM 1689 N N . ARG A 1 207 ? -4.746 10.138 16.978 1.00 78.81 207 ARG A N 1
ATOM 1690 C CA . ARG A 1 207 ? -5.051 11.581 16.923 1.00 78.81 207 ARG A CA 1
ATOM 1691 C C . ARG A 1 207 ? -3.837 12.420 16.547 1.00 78.81 207 ARG A C 1
ATOM 1693 O O . ARG A 1 207 ? -3.966 13.258 15.671 1.00 78.81 207 ARG A O 1
ATOM 1700 N N . GLN A 1 208 ? -2.680 12.149 17.149 1.00 78.31 208 GLN A N 1
ATOM 1701 C CA . GLN A 1 208 ? -1.441 12.872 16.846 1.00 78.31 208 GLN A CA 1
ATOM 1702 C C . GLN A 1 208 ? -1.052 12.754 15.368 1.00 78.31 208 GLN A C 1
ATOM 1704 O O . GLN A 1 208 ? -0.651 13.739 14.760 1.00 78.31 208 GLN A O 1
ATOM 1709 N N . ILE A 1 209 ? -1.203 11.564 14.777 1.00 71.62 209 ILE A N 1
ATOM 1710 C CA . ILE A 1 209 ? -0.941 11.352 13.346 1.00 71.62 209 ILE A CA 1
ATOM 1711 C C . ILE A 1 209 ? -1.937 12.145 12.491 1.00 71.62 209 ILE A C 1
ATOM 1713 O O . ILE A 1 209 ? -1.532 12.809 11.542 1.00 71.62 209 ILE A O 1
ATOM 1717 N N . LEU A 1 210 ? -3.228 12.110 12.835 1.00 69.94 210 LEU A N 1
ATOM 1718 C CA . LEU A 1 210 ? -4.257 12.854 12.103 1.00 69.94 210 LEU A CA 1
ATOM 1719 C C . LEU A 1 210 ? -4.056 14.377 12.188 1.00 69.94 210 LEU A C 1
ATOM 1721 O O . LEU A 1 210 ? -4.291 15.059 11.197 1.00 69.94 210 LEU A O 1
ATOM 1725 N N . GLU A 1 211 ? -3.622 14.891 13.342 1.00 71.31 211 GLU A N 1
ATOM 1726 C CA . GLU A 1 211 ? -3.312 16.311 13.564 1.00 71.31 211 GLU A CA 1
ATOM 1727 C C . GLU A 1 211 ? -2.083 16.748 12.755 1.00 71.31 211 GLU A C 1
ATOM 1729 O O . GLU A 1 211 ? -2.155 17.740 12.034 1.00 71.31 211 GLU A O 1
ATOM 1734 N N . ALA A 1 212 ? -0.998 15.966 12.772 1.00 63.59 212 ALA A N 1
ATOM 1735 C CA . ALA A 1 212 ? 0.199 16.255 11.977 1.00 63.59 212 ALA A CA 1
ATOM 1736 C C . ALA A 1 212 ? -0.099 16.316 10.468 1.00 63.59 212 ALA A C 1
ATOM 1738 O O . ALA A 1 212 ? 0.448 17.152 9.761 1.00 63.59 212 ALA A O 1
ATOM 1739 N N . CYS A 1 213 ? -1.016 15.480 9.972 1.00 55.84 213 CYS A N 1
ATOM 1740 C CA . CYS A 1 213 ? -1.443 15.529 8.574 1.00 55.84 213 CYS A CA 1
ATOM 1741 C C . CYS A 1 213 ? -2.299 16.755 8.213 1.00 55.84 213 CYS A C 1
ATOM 1743 O O . CYS A 1 213 ? -2.545 16.947 7.027 1.00 55.84 213 CYS A O 1
ATOM 1745 N N . SER A 1 214 ? -2.781 17.531 9.192 1.00 54.44 214 SER A N 1
ATOM 1746 C CA . SER A 1 214 ? -3.596 18.735 8.961 1.00 54.44 214 SER A CA 1
ATOM 1747 C C . SER A 1 214 ? -2.802 20.045 8.991 1.00 54.44 214 SER A C 1
ATOM 1749 O O . SER A 1 214 ? -3.277 21.039 8.458 1.00 54.44 214 SER A O 1
ATOM 1751 N N . GLU A 1 215 ? -1.600 20.054 9.578 1.00 44.12 215 GLU A N 1
ATOM 1752 C CA . GLU A 1 215 ? -0.750 21.256 9.677 1.00 44.12 215 GLU A CA 1
ATOM 1753 C C . GLU A 1 215 ? 0.092 21.507 8.410 1.00 44.12 215 GLU A C 1
ATOM 1755 O O . GLU A 1 215 ? 0.471 22.644 8.140 1.00 44.12 215 GLU A O 1
ATOM 1760 N N . ASP A 1 216 ? 0.337 20.474 7.597 1.00 46.16 216 ASP A N 1
ATOM 1761 C CA . ASP A 1 216 ? 1.058 20.581 6.315 1.00 46.16 216 ASP A CA 1
ATOM 1762 C C . ASP A 1 216 ? 0.244 21.289 5.207 1.00 46.16 216 ASP A C 1
ATOM 1764 O O . ASP A 1 216 ? 0.791 21.599 4.149 1.00 46.16 216 ASP A O 1
ATOM 1768 N N . ASP A 1 217 ? -1.051 21.543 5.431 1.00 42.34 217 ASP A N 1
ATOM 1769 C CA . ASP A 1 217 ? -1.971 22.119 4.438 1.00 42.34 217 ASP A CA 1
ATOM 1770 C C . ASP A 1 217 ? -2.074 23.664 4.521 1.00 42.34 217 ASP A C 1
ATOM 1772 O O . ASP A 1 217 ? -2.677 24.287 3.645 1.00 42.34 217 ASP A O 1
ATOM 1776 N N . ASP A 1 218 ? -1.458 24.290 5.536 1.00 41.28 218 ASP A N 1
ATOM 1777 C CA . ASP A 1 218 ? -1.457 25.749 5.763 1.00 41.28 218 ASP A CA 1
ATOM 1778 C C . ASP A 1 218 ? -0.150 26.455 5.306 1.00 41.28 218 ASP A C 1
ATOM 1780 O O . ASP A 1 218 ? 0.052 27.639 5.607 1.00 41.28 218 ASP A O 1
ATOM 1784 N N . ALA A 1 219 ? 0.746 25.754 4.592 1.00 35.59 219 ALA A N 1
ATOM 1785 C CA . ALA A 1 219 ? 2.076 26.237 4.177 1.00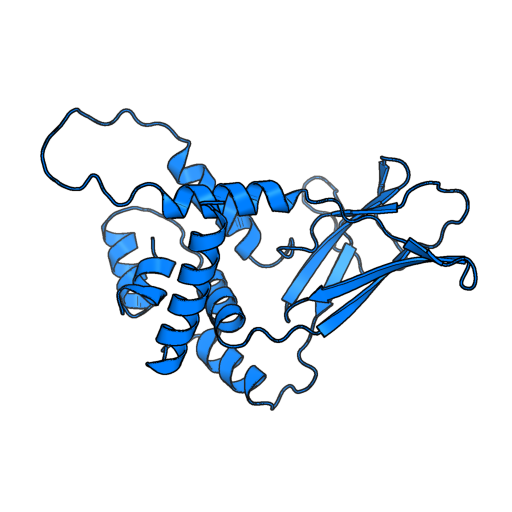 35.59 219 ALA A CA 1
ATOM 1786 C C . ALA A 1 219 ? 2.208 26.574 2.678 1.00 35.59 219 ALA A C 1
ATOM 1788 O O . ALA A 1 219 ? 1.723 25.799 1.824 1.00 35.59 219 ALA A O 1
#

Sequence (219 aa):
MLAYMFWVQGYKLNEAHSLLMSKRSSFPKLDAIKSATADIVDLKKQPVTLKWKDNSCTTVEISGLDIGWASETADYLNDIVIVHLAGYPLPRKSNKLEQYEDMSIVQVTRAWISMWERMPLRFDKEQDLWILERELPEGHYEYKYIVDGEWTCNEHEHVRAPNKDGHVNNYVHVFDSDPHGVSAVLRKRLTGDDDPTLSRDERLKIRQILEACSEDDDA

Secondary structure (DSSP, 8-state):
-HHHHHHTS---HHHHHHHHHHH------HHHHHHHHHHHHT--EEEEEEEE--SS-S-EEEESTTTTTTSTTHHHHHHHHHHHHS-PPPPP--SS-TT--SHHHHHHHHHHHHTT-EEEPEEETTTTEEEEEEEEESEEEEEEEEETTEEE--TTS-BPPP-TTS---EEEEE--S-TTSHHHHHHHHHHSSSPP---HHHHHHHHHHHHHHHHTT--